Protein AF-A0A954D0N1-F1 (afdb_monomer_lite)

pLDDT: mean 95.18, std 5.78, range [48.84, 98.56]

Secondary structure (DSSP, 8-state):
---HHHHHHHHHHHHHHHTT-HHHHHHHHHHHHHS----HHHHHHHHHHHHHTT-TTHHHHHHHHHHH-TT--STHHHHHHHHHHHTT-HHHHHHHHHHHHHHHHHTT-HHHHTTSHHHHHHHHHHHHHHHHHHHHTT-HHHHHHHHHHHHHH---HHHHHHHHHHHHHHHHHTTSHHHHHHHHHHHHHHHHSTTHHHHHHHHHHTT-HHHHHHHHHHHHHHHHSTTPPPPTTGGGS-HHHHS---

Structure (mmCIF, N/CA/C/O backbone):
data_AF-A0A954D0N1-F1
#
_entry.id   AF-A0A954D0N1-F1
#
loop_
_atom_site.group_PDB
_atom_site.id
_atom_site.type_symbol
_atom_site.label_atom_id
_atom_site.label_alt_id
_atom_site.label_comp_id
_atom_site.label_asym_id
_atom_site.label_entity_id
_atom_site.label_seq_id
_atom_site.pdbx_PDB_ins_code
_atom_site.Cartn_x
_atom_site.Cartn_y
_atom_site.Cartn_z
_atom_site.occupancy
_atom_site.B_iso_or_equiv
_atom_site.auth_seq_id
_atom_site.auth_comp_id
_atom_site.auth_asym_id
_atom_site.auth_atom_id
_atom_site.pdbx_PDB_model_num
ATOM 1 N N . MET A 1 1 ? 29.832 -3.427 -12.803 1.00 48.84 1 MET A N 1
ATOM 2 C CA . MET A 1 1 ? 29.907 -3.464 -14.279 1.00 48.84 1 MET A CA 1
ATOM 3 C C . MET A 1 1 ? 28.630 -4.133 -14.729 1.00 48.84 1 MET A C 1
ATOM 5 O O . MET A 1 1 ? 28.471 -5.300 -14.399 1.00 48.84 1 MET A O 1
ATOM 9 N N . ALA A 1 2 ? 27.712 -3.400 -15.362 1.00 58.00 2 ALA A N 1
ATOM 10 C CA . ALA A 1 2 ? 26.495 -4.009 -15.893 1.00 58.00 2 ALA A CA 1
ATOM 11 C C . ALA A 1 2 ? 26.882 -5.130 -16.869 1.00 58.00 2 ALA A C 1
ATOM 13 O O . ALA A 1 2 ? 27.811 -4.963 -17.670 1.00 58.00 2 ALA A O 1
ATOM 14 N N . ASN A 1 3 ? 26.232 -6.287 -16.751 1.00 82.50 3 ASN A N 1
ATOM 15 C CA . ASN A 1 3 ? 26.418 -7.387 -17.688 1.00 82.50 3 ASN A CA 1
ATOM 16 C C . ASN A 1 3 ? 25.996 -6.894 -19.085 1.00 82.50 3 ASN A C 1
ATOM 18 O O . ASN A 1 3 ? 24.987 -6.207 -19.217 1.00 82.50 3 ASN A O 1
ATOM 22 N N . ALA A 1 4 ? 26.762 -7.210 -20.132 1.00 86.56 4 ALA A N 1
ATOM 23 C CA . ALA A 1 4 ? 26.431 -6.794 -21.498 1.00 86.56 4 ALA A CA 1
ATOM 24 C C . ALA A 1 4 ? 25.025 -7.262 -21.923 1.00 86.56 4 ALA A C 1
ATOM 26 O O . ALA A 1 4 ? 24.367 -6.583 -22.705 1.00 86.56 4 ALA A O 1
ATOM 27 N N . ALA A 1 5 ? 24.556 -8.385 -21.362 1.00 87.69 5 ALA A N 1
ATOM 28 C CA . ALA A 1 5 ? 23.190 -8.870 -21.536 1.00 87.69 5 ALA A CA 1
ATOM 29 C C . ALA A 1 5 ? 22.142 -7.903 -20.952 1.00 87.69 5 ALA A C 1
ATOM 31 O O . ALA A 1 5 ? 21.193 -7.551 -21.645 1.00 87.69 5 ALA A O 1
ATOM 32 N N . THR A 1 6 ? 22.359 -7.414 -19.727 1.00 91.44 6 THR A N 1
ATOM 33 C CA . THR A 1 6 ? 21.494 -6.432 -19.054 1.00 91.44 6 THR A CA 1
ATO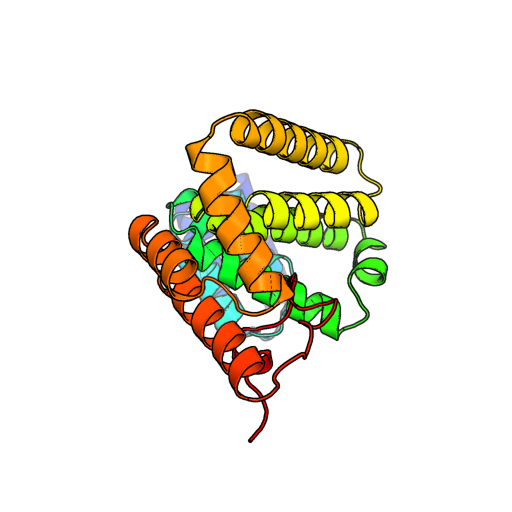M 34 C C . THR A 1 6 ? 21.396 -5.139 -19.860 1.00 91.44 6 THR A C 1
ATOM 36 O O . THR A 1 6 ? 20.302 -4.669 -20.147 1.00 91.44 6 THR A O 1
ATOM 39 N N . ALA A 1 7 ? 22.533 -4.601 -20.311 1.00 92.00 7 ALA A N 1
ATOM 40 C CA . ALA A 1 7 ? 22.557 -3.356 -21.082 1.00 92.00 7 ALA A CA 1
ATOM 41 C C . ALA A 1 7 ? 21.826 -3.477 -22.432 1.00 92.00 7 ALA A C 1
ATOM 43 O O . ALA A 1 7 ? 21.144 -2.547 -22.864 1.00 92.00 7 ALA A O 1
ATOM 44 N N . GLU A 1 8 ? 21.952 -4.622 -23.110 1.00 94.38 8 GLU A N 1
ATOM 45 C CA . GLU A 1 8 ? 21.216 -4.868 -24.352 1.00 94.38 8 GLU A CA 1
ATOM 46 C C . GLU A 1 8 ? 19.710 -5.006 -24.097 1.00 94.38 8 GLU A C 1
ATOM 48 O O . GLU A 1 8 ? 18.905 -4.468 -24.857 1.00 94.38 8 GLU A O 1
ATOM 53 N N . GLN A 1 9 ? 19.319 -5.664 -23.006 1.00 94.38 9 GLN A N 1
ATOM 54 C CA . GLN A 1 9 ? 17.920 -5.782 -22.613 1.00 94.38 9 GLN A CA 1
ATOM 55 C C . GLN A 1 9 ? 17.291 -4.423 -22.281 1.00 94.38 9 GLN A C 1
ATOM 57 O O . GLN A 1 9 ? 16.214 -4.115 -22.792 1.00 94.38 9 GLN A O 1
ATOM 62 N N . GLU A 1 10 ? 17.980 -3.574 -21.514 1.00 95.62 10 GLU A N 1
ATOM 63 C CA . GLU A 1 10 ? 17.542 -2.199 -21.225 1.00 95.62 10 GLU A CA 1
ATOM 64 C C . GLU A 1 10 ? 17.348 -1.385 -22.503 1.00 95.62 10 GLU A C 1
ATOM 66 O O . GLU A 1 10 ? 16.340 -0.690 -22.663 1.00 95.62 10 GLU A O 1
ATOM 71 N N . ARG A 1 11 ? 18.282 -1.511 -23.453 1.00 97.31 11 ARG A N 1
ATOM 72 C CA . ARG A 1 11 ? 18.191 -0.854 -24.759 1.00 97.31 11 ARG A CA 1
ATOM 73 C C . ARG A 1 11 ? 16.954 -1.311 -25.534 1.00 97.31 11 ARG A C 1
ATOM 75 O O . ARG A 1 11 ? 16.257 -0.472 -26.102 1.00 97.31 11 ARG A O 1
ATOM 82 N N . LEU A 1 12 ? 16.684 -2.618 -25.575 1.00 97.81 12 LEU A N 1
ATOM 83 C CA . LEU A 1 12 ? 15.537 -3.186 -26.293 1.00 97.81 12 LEU A CA 1
ATOM 84 C C . LEU A 1 12 ? 14.201 -2.780 -25.660 1.00 97.81 12 LEU A C 1
ATOM 86 O O . LEU A 1 12 ? 13.286 -2.388 -26.383 1.00 97.81 12 LEU A O 1
ATOM 90 N N . ILE A 1 13 ? 14.102 -2.826 -24.330 1.00 97.44 13 ILE A N 1
ATOM 91 C CA . ILE A 1 13 ? 12.909 -2.408 -23.578 1.00 97.44 13 ILE A CA 1
ATOM 92 C C . ILE A 1 13 ? 12.644 -0.912 -23.781 1.00 97.44 13 ILE A C 1
ATOM 94 O O . ILE A 1 13 ? 11.522 -0.528 -24.108 1.00 97.44 13 ILE A O 1
ATOM 98 N N . THR A 1 14 ? 13.680 -0.074 -23.679 1.00 97.88 14 THR A N 1
ATOM 99 C CA . THR A 1 14 ? 13.565 1.373 -23.925 1.00 97.88 14 THR A CA 1
ATOM 100 C C . THR A 1 14 ? 13.103 1.654 -25.353 1.00 97.88 14 THR A C 1
ATOM 102 O O . THR A 1 14 ? 12.180 2.430 -25.565 1.00 97.88 14 THR A O 1
ATOM 105 N N . GLN A 1 15 ? 13.677 0.963 -26.343 1.00 98.19 15 GLN A N 1
ATOM 106 C CA . GLN A 1 15 ? 13.270 1.105 -27.739 1.00 98.19 15 GLN A CA 1
ATOM 107 C C . GLN A 1 15 ? 11.799 0.711 -27.960 1.00 98.19 15 GLN A C 1
ATOM 109 O O . GLN A 1 15 ? 11.092 1.411 -28.685 1.00 98.19 15 GLN A O 1
ATOM 114 N N . ALA A 1 16 ? 11.339 -0.393 -27.362 1.00 97.81 16 ALA A N 1
ATOM 115 C CA . ALA A 1 16 ? 9.946 -0.829 -27.459 1.00 97.81 16 ALA A CA 1
ATOM 116 C C . ALA A 1 16 ? 8.991 0.200 -26.833 1.00 97.81 16 ALA A C 1
ATOM 118 O O . ALA A 1 16 ? 8.002 0.573 -27.468 1.00 97.81 16 ALA A O 1
ATOM 119 N N . ARG A 1 17 ? 9.340 0.721 -25.648 1.00 97.25 17 ARG A N 1
ATOM 120 C CA . ARG A 1 17 ? 8.612 1.798 -24.961 1.00 97.25 17 ARG A CA 1
ATOM 121 C C . ARG A 1 17 ? 8.516 3.058 -25.824 1.00 97.25 17 ARG A C 1
ATOM 123 O O . ARG A 1 17 ? 7.416 3.522 -26.102 1.00 97.25 17 ARG A O 1
ATOM 130 N N . ASP A 1 18 ? 9.647 3.564 -26.315 1.00 97.62 18 ASP A N 1
ATOM 131 C CA . ASP A 1 18 ? 9.712 4.797 -27.115 1.00 97.62 18 ASP A CA 1
ATOM 132 C C . ASP A 1 18 ? 8.921 4.694 -28.429 1.00 97.62 18 ASP A C 1
ATOM 134 O O . ASP A 1 18 ? 8.392 5.687 -28.932 1.00 97.62 18 ASP A O 1
ATOM 138 N N . CYS A 1 19 ? 8.827 3.488 -28.997 1.00 97.56 19 CYS A N 1
ATOM 139 C CA . CYS A 1 19 ? 8.044 3.226 -30.205 1.00 97.56 19 CYS A CA 1
ATOM 140 C C . CYS A 1 19 ? 6.555 2.951 -29.923 1.00 97.56 19 CYS A C 1
ATOM 142 O O . CYS A 1 19 ? 5.784 2.816 -30.875 1.00 97.56 19 CYS A O 1
ATOM 144 N N . GLY A 1 20 ? 6.144 2.848 -28.654 1.00 96.62 20 GLY A N 1
ATOM 145 C CA . GLY A 1 20 ? 4.789 2.464 -28.254 1.00 96.62 20 GLY A CA 1
ATOM 146 C C . GLY A 1 20 ? 4.430 1.008 -28.579 1.00 96.62 20 GLY A C 1
ATOM 147 O O . GLY A 1 20 ? 3.247 0.675 -28.671 1.00 96.62 20 GLY A O 1
ATOM 148 N N . ASP A 1 21 ? 5.425 0.139 -28.782 1.00 97.88 21 ASP A N 1
ATOM 149 C CA . ASP A 1 21 ? 5.225 -1.282 -29.083 1.00 97.88 21 ASP A CA 1
ATOM 150 C C . ASP A 1 21 ? 4.987 -2.067 -27.784 1.00 97.88 21 ASP A C 1
ATOM 152 O O . ASP A 1 21 ? 5.897 -2.658 -27.196 1.00 97.88 21 ASP A O 1
ATOM 156 N N . ARG A 1 22 ? 3.736 -2.021 -27.311 1.00 97.62 22 ARG A N 1
ATOM 157 C CA . ARG A 1 22 ? 3.306 -2.634 -26.042 1.00 97.62 22 ARG A CA 1
ATOM 158 C C . ARG A 1 22 ? 3.493 -4.153 -26.027 1.00 97.62 22 ARG A C 1
ATOM 160 O O . ARG A 1 22 ? 3.906 -4.690 -25.004 1.00 97.62 22 ARG A O 1
ATOM 167 N N . ASP A 1 23 ? 3.261 -4.829 -27.152 1.00 97.12 23 ASP A N 1
ATOM 168 C CA . ASP A 1 23 ? 3.412 -6.286 -27.262 1.00 97.12 23 ASP A CA 1
ATOM 169 C C . ASP A 1 23 ? 4.887 -6.696 -27.153 1.00 97.12 23 ASP A C 1
ATOM 171 O O . ASP A 1 23 ? 5.236 -7.646 -26.443 1.00 97.12 23 ASP A O 1
ATOM 175 N N . ALA A 1 24 ? 5.782 -5.973 -27.840 1.00 97.75 24 ALA A N 1
ATOM 176 C CA . ALA A 1 24 ? 7.214 -6.212 -27.710 1.00 97.75 24 ALA A CA 1
ATOM 177 C C . ALA A 1 24 ? 7.704 -5.911 -26.292 1.00 97.75 24 ALA A C 1
ATOM 179 O O . ALA A 1 24 ? 8.503 -6.684 -25.762 1.00 97.75 24 ALA A O 1
ATOM 180 N N . LEU A 1 25 ? 7.215 -4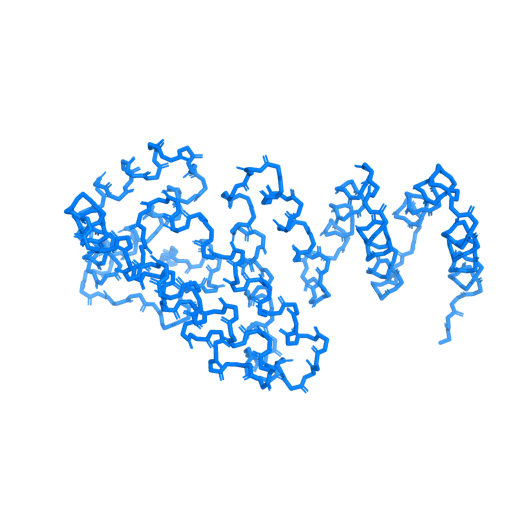.830 -25.681 1.00 97.88 25 LEU A N 1
ATOM 181 C CA . LEU A 1 25 ? 7.565 -4.445 -24.320 1.00 97.88 25 LEU A CA 1
ATOM 182 C C . LEU A 1 25 ? 7.162 -5.521 -23.301 1.00 97.88 25 LEU A C 1
ATOM 184 O O . LEU A 1 25 ? 8.007 -5.953 -22.517 1.00 97.88 25 LEU A O 1
ATOM 188 N N . ALA A 1 26 ? 5.918 -6.005 -23.360 1.00 97.12 26 ALA A N 1
ATOM 189 C CA . ALA A 1 26 ? 5.424 -7.068 -22.486 1.00 97.12 26 ALA A CA 1
ATOM 190 C C . ALA A 1 26 ? 6.266 -8.346 -22.617 1.00 97.12 26 ALA A C 1
ATOM 192 O O . ALA A 1 26 ? 6.728 -8.901 -21.619 1.00 97.12 26 ALA A O 1
ATOM 193 N N . ARG A 1 27 ? 6.544 -8.781 -23.855 1.00 97.75 27 ARG A N 1
ATOM 194 C CA . ARG A 1 27 ? 7.389 -9.958 -24.108 1.00 97.75 27 ARG A CA 1
ATOM 195 C C . ARG A 1 27 ? 8.798 -9.782 -23.543 1.00 97.75 27 ARG A C 1
ATOM 197 O O . ARG A 1 27 ? 9.285 -10.674 -22.861 1.00 97.75 27 ARG A O 1
ATOM 204 N N . LEU A 1 28 ? 9.443 -8.644 -23.803 1.00 97.62 28 LEU A N 1
ATOM 205 C CA . LEU A 1 28 ? 10.805 -8.378 -23.329 1.00 97.62 28 LEU A CA 1
ATOM 206 C C . LEU A 1 28 ? 10.894 -8.330 -21.798 1.00 97.62 28 LEU A C 1
ATOM 208 O O . LEU A 1 28 ? 11.905 -8.753 -21.237 1.00 97.62 28 LEU A O 1
ATOM 212 N N . ALA A 1 29 ? 9.852 -7.831 -21.129 1.00 96.75 29 ALA A N 1
ATOM 213 C CA . ALA A 1 29 ? 9.776 -7.810 -19.674 1.00 96.75 29 ALA A CA 1
ATOM 214 C C . ALA A 1 29 ? 9.620 -9.219 -19.081 1.00 96.75 29 ALA A C 1
ATOM 216 O O . ALA A 1 29 ? 10.328 -9.574 -18.139 1.00 96.75 29 ALA A O 1
ATOM 217 N N . LEU A 1 30 ? 8.751 -10.049 -19.667 1.00 95.88 30 LEU A N 1
ATOM 218 C CA . LEU A 1 30 ? 8.601 -11.453 -19.271 1.00 95.88 30 LEU A CA 1
ATOM 219 C C . LEU A 1 30 ? 9.884 -12.256 -19.529 1.00 95.88 30 LEU A C 1
ATOM 221 O O . LEU A 1 30 ? 10.294 -13.042 -18.677 1.00 95.88 30 LEU A O 1
ATOM 225 N N . ASP A 1 31 ? 10.558 -12.013 -20.656 1.00 95.25 31 ASP A N 1
ATOM 226 C CA . ASP A 1 31 ? 11.852 -12.628 -20.971 1.00 95.25 31 ASP A CA 1
ATOM 227 C C . ASP A 1 31 ? 12.939 -12.215 -19.957 1.00 95.25 31 ASP A C 1
ATOM 229 O O . ASP A 1 31 ? 13.792 -13.031 -19.609 1.00 95.25 31 ASP A O 1
ATOM 233 N N . ALA A 1 32 ? 12.904 -10.977 -19.440 1.00 94.25 32 ALA A N 1
ATOM 234 C CA . ALA A 1 32 ? 13.797 -10.527 -18.363 1.00 94.25 32 ALA A CA 1
ATOM 235 C C . ALA A 1 32 ? 13.616 -11.362 -17.101 1.00 94.25 32 ALA A C 1
ATOM 237 O O . ALA A 1 32 ? 14.591 -11.865 -16.545 1.00 94.25 32 ALA A O 1
ATOM 238 N N . LEU A 1 33 ? 12.363 -11.548 -16.696 1.00 92.69 33 LEU A N 1
ATOM 239 C CA . LEU A 1 33 ? 11.992 -12.312 -15.513 1.00 92.69 33 LEU A CA 1
ATOM 240 C C . LEU A 1 33 ? 12.315 -13.803 -15.637 1.00 92.69 33 LEU A C 1
ATOM 242 O O . LEU A 1 33 ? 12.681 -14.438 -14.656 1.00 92.69 33 LEU A O 1
ATOM 246 N N . ALA A 1 34 ? 12.139 -14.365 -16.834 1.00 91.62 34 ALA A N 1
ATOM 247 C CA . ALA A 1 34 ? 12.391 -15.777 -17.107 1.00 91.62 34 ALA A CA 1
ATOM 248 C C . ALA A 1 34 ? 13.883 -16.098 -17.289 1.00 91.62 34 ALA A C 1
ATOM 250 O O . ALA A 1 34 ? 14.261 -17.271 -17.319 1.00 91.62 34 ALA A O 1
ATOM 251 N N . SER A 1 35 ? 14.727 -15.080 -17.461 1.00 87.56 35 SER A N 1
ATOM 252 C CA . SER A 1 35 ? 16.173 -15.257 -17.556 1.00 87.56 35 SER A CA 1
ATOM 253 C C . SER A 1 35 ? 16.792 -15.557 -16.186 1.00 87.56 35 SER A C 1
ATOM 255 O O . SER A 1 35 ? 16.242 -15.182 -15.156 1.00 87.56 35 SER A O 1
ATOM 257 N N . ASP A 1 36 ? 17.993 -16.147 -16.155 1.00 81.25 36 ASP A N 1
ATOM 258 C CA . ASP A 1 36 ? 18.785 -16.327 -14.921 1.00 81.25 36 ASP A CA 1
ATOM 259 C C . ASP A 1 36 ? 19.343 -14.985 -14.371 1.00 81.25 36 ASP A C 1
ATOM 261 O O . ASP A 1 36 ? 20.424 -14.932 -13.776 1.00 81.25 36 ASP A O 1
ATOM 265 N N . CYS A 1 37 ? 18.662 -13.861 -14.622 1.00 80.38 37 CYS A N 1
ATOM 266 C CA . CYS A 1 37 ? 19.065 -12.547 -14.152 1.00 80.38 37 CYS A CA 1
ATOM 267 C C . CYS A 1 37 ? 18.867 -12.451 -12.637 1.00 80.38 37 CYS A C 1
ATOM 269 O O . CYS A 1 37 ? 17.752 -12.476 -12.127 1.00 80.38 37 CYS A O 1
ATOM 271 N N . THR A 1 38 ? 19.969 -12.294 -11.908 1.00 84.31 38 THR A N 1
ATOM 272 C CA . THR A 1 38 ? 19.960 -12.101 -10.451 1.00 84.31 38 THR A CA 1
ATOM 273 C C . THR A 1 38 ? 20.107 -10.631 -10.052 1.00 84.31 38 THR A C 1
ATOM 275 O O . THR A 1 38 ? 20.418 -10.339 -8.898 1.00 84.31 38 THR A O 1
ATOM 278 N N . ASP A 1 39 ? 19.985 -9.706 -11.004 1.00 94.19 39 ASP A N 1
ATOM 279 C CA . ASP A 1 39 ? 20.142 -8.273 -10.764 1.00 94.19 39 ASP A CA 1
ATOM 280 C C . ASP A 1 39 ? 18.799 -7.657 -10.346 1.00 94.19 39 ASP A C 1
ATOM 282 O O . ASP A 1 39 ? 17.934 -7.369 -11.176 1.00 94.19 39 ASP A O 1
ATOM 286 N N . GLU A 1 40 ? 18.631 -7.477 -9.034 1.00 95.56 40 GLU A N 1
ATOM 287 C CA . GLU A 1 40 ? 17.433 -6.885 -8.431 1.00 95.56 40 GLU A CA 1
ATOM 288 C C . GLU A 1 40 ? 17.142 -5.484 -8.984 1.00 95.56 40 GLU A C 1
ATOM 290 O O . GLU A 1 40 ? 15.984 -5.130 -9.190 1.00 95.56 40 GLU A O 1
ATOM 295 N N . GLU A 1 41 ? 18.170 -4.670 -9.235 1.00 95.88 41 GLU A N 1
ATOM 296 C CA . GLU A 1 41 ? 17.974 -3.298 -9.701 1.00 95.88 41 GLU A CA 1
ATOM 297 C C . GLU A 1 41 ? 17.429 -3.273 -11.125 1.00 95.88 41 GLU A C 1
ATOM 299 O O . GLU A 1 41 ? 16.466 -2.555 -11.402 1.00 95.88 41 GLU A O 1
ATOM 304 N N . HIS A 1 42 ? 17.981 -4.120 -11.992 1.00 95.56 42 HIS A N 1
ATOM 305 C CA . HIS A 1 42 ? 17.485 -4.269 -13.351 1.00 95.56 42 HIS A CA 1
ATOM 306 C C . HIS A 1 42 ? 16.040 -4.786 -13.379 1.00 95.56 42 HIS A C 1
ATOM 308 O O . HIS A 1 42 ? 15.186 -4.191 -14.034 1.00 95.56 42 HIS A O 1
ATOM 314 N N . LEU A 1 43 ? 15.725 -5.858 -12.645 1.00 96.62 43 LEU A N 1
ATOM 315 C CA . LEU A 1 43 ? 14.370 -6.425 -12.660 1.00 96.62 43 LEU A CA 1
ATOM 316 C C . LEU A 1 43 ? 13.340 -5.510 -11.976 1.00 96.62 43 LEU A C 1
ATOM 318 O O . LEU A 1 43 ? 12.177 -5.477 -12.389 1.00 96.62 43 LEU A O 1
ATOM 322 N N . ALA A 1 44 ? 13.759 -4.709 -10.993 1.00 97.25 44 ALA A N 1
ATOM 323 C CA . ALA A 1 44 ? 12.917 -3.659 -10.432 1.00 97.25 44 ALA A CA 1
ATOM 324 C C . ALA A 1 44 ? 12.624 -2.564 -11.463 1.00 97.25 44 ALA A C 1
ATOM 326 O O . ALA A 1 44 ? 11.476 -2.141 -11.581 1.00 97.25 44 ALA A O 1
ATOM 327 N N . TRP A 1 45 ? 13.624 -2.151 -12.247 1.00 97.00 45 TRP A N 1
ATOM 328 C CA . TRP A 1 45 ? 13.426 -1.206 -13.346 1.00 97.00 45 TRP A CA 1
ATOM 329 C C . TRP A 1 45 ? 12.468 -1.759 -14.409 1.00 97.00 45 TRP A C 1
ATOM 331 O O . TRP A 1 45 ? 11.527 -1.065 -14.788 1.00 97.00 45 TRP A O 1
ATOM 341 N N . VAL A 1 46 ? 12.634 -3.019 -14.831 1.00 97.38 46 VAL A N 1
ATOM 342 C CA . VAL A 1 46 ? 11.703 -3.681 -15.766 1.00 97.38 46 VAL A CA 1
ATOM 343 C C . VAL A 1 46 ? 10.273 -3.657 -15.217 1.00 97.38 46 VAL A C 1
ATOM 345 O O . VAL A 1 46 ? 9.341 -3.295 -15.936 1.00 97.38 46 VAL A O 1
ATOM 348 N N . SER A 1 47 ? 10.108 -3.976 -13.929 1.00 97.69 47 SER A N 1
ATOM 349 C CA . SER A 1 47 ? 8.812 -3.953 -13.240 1.00 97.69 47 SER A CA 1
ATOM 350 C C . SER A 1 47 ? 8.192 -2.550 -13.203 1.00 97.69 47 SER A C 1
ATOM 352 O O . SER A 1 47 ? 6.992 -2.404 -13.426 1.00 97.69 47 SER A O 1
ATOM 354 N N . SER A 1 48 ? 8.997 -1.506 -12.973 1.00 97.06 48 SER A N 1
ATOM 355 C CA . SER A 1 48 ? 8.547 -0.110 -13.054 1.00 97.06 48 SER A CA 1
ATOM 356 C C . SER A 1 48 ? 8.064 0.250 -14.458 1.00 97.06 48 SER A C 1
ATOM 358 O O . SER A 1 48 ? 7.004 0.854 -14.590 1.00 97.06 48 SER A O 1
ATOM 360 N N . VAL A 1 49 ? 8.798 -0.139 -15.508 1.00 97.50 49 VAL A N 1
ATOM 361 C CA . VAL A 1 49 ? 8.426 0.201 -16.891 1.00 97.50 49 VAL A CA 1
ATOM 362 C C . VAL A 1 49 ? 7.076 -0.404 -17.270 1.00 97.50 49 VAL A C 1
ATOM 364 O O . VAL A 1 49 ? 6.223 0.303 -17.797 1.00 97.50 49 VAL A O 1
ATOM 367 N N . VAL A 1 50 ? 6.845 -1.689 -16.988 1.00 97.38 50 VAL A N 1
ATOM 368 C CA . VAL A 1 50 ? 5.560 -2.321 -17.343 1.00 97.38 50 VAL A CA 1
ATOM 369 C C . VAL A 1 50 ? 4.381 -1.751 -16.553 1.00 97.38 50 VAL A C 1
ATOM 371 O O . VAL A 1 50 ? 3.276 -1.678 -17.087 1.00 97.38 50 VAL A O 1
ATOM 374 N N . TYR A 1 51 ? 4.620 -1.325 -15.309 1.00 97.69 51 TYR A N 1
ATOM 375 C CA . TYR A 1 51 ? 3.625 -0.655 -14.476 1.00 97.69 51 TYR A CA 1
ATOM 376 C C . TYR A 1 51 ? 3.277 0.737 -15.016 1.00 97.69 51 TYR A C 1
ATOM 378 O O . TYR A 1 51 ? 2.104 1.051 -15.188 1.00 97.69 51 TYR A O 1
ATOM 386 N N . GLU A 1 52 ? 4.284 1.558 -15.325 1.00 96.69 52 GLU A N 1
ATOM 387 C CA . GLU A 1 52 ? 4.096 2.919 -15.850 1.00 96.69 52 GLU A CA 1
ATOM 388 C C . GLU A 1 52 ? 3.381 2.940 -17.206 1.00 96.69 52 GLU A C 1
ATOM 390 O O . GLU A 1 52 ? 2.633 3.871 -17.496 1.00 96.69 52 GLU A O 1
ATOM 395 N N . GLU A 1 53 ? 3.599 1.914 -18.029 1.00 97.19 53 GLU A N 1
ATOM 396 C CA . GLU A 1 53 ? 2.955 1.770 -19.336 1.00 97.19 53 GLU A CA 1
ATOM 397 C C . GLU A 1 53 ? 1.568 1.102 -19.256 1.00 97.19 53 GLU A C 1
ATOM 399 O O . GLU A 1 53 ? 0.940 0.871 -20.294 1.00 97.19 53 GLU A O 1
ATOM 404 N N . ASP A 1 54 ? 1.062 0.811 -18.051 1.00 95.75 54 ASP A N 1
ATOM 405 C CA . ASP A 1 54 ? -0.258 0.207 -17.811 1.00 95.75 54 ASP A CA 1
ATOM 406 C C . ASP A 1 54 ? -0.450 -1.101 -18.604 1.00 95.75 54 ASP A C 1
ATOM 408 O O . ASP A 1 54 ? -1.454 -1.304 -19.295 1.00 95.75 54 ASP A O 1
ATOM 412 N N . LEU A 1 55 ? 0.575 -1.962 -18.632 1.00 96.25 55 LEU A N 1
ATOM 413 C CA . LEU A 1 55 ? 0.506 -3.235 -19.354 1.00 96.25 55 LEU A CA 1
ATOM 414 C C . LEU A 1 55 ? -0.359 -4.248 -18.600 1.00 96.25 55 LEU A C 1
ATOM 416 O O . LEU A 1 55 ? -0.313 -4.337 -17.374 1.00 96.25 55 LEU A O 1
ATOM 420 N N . VAL A 1 56 ? -1.091 -5.082 -19.341 1.00 94.12 56 VAL A N 1
ATOM 421 C CA . VAL A 1 56 ? -1.935 -6.139 -18.753 1.00 94.12 56 VAL A CA 1
ATOM 422 C C . VAL A 1 56 ? -1.075 -7.151 -17.986 1.00 94.12 56 VAL A C 1
ATOM 424 O O . VAL A 1 56 ? -1.475 -7.649 -16.936 1.00 94.12 56 VAL A O 1
ATOM 427 N N . GLU A 1 57 ? 0.135 -7.399 -18.479 1.00 95.81 57 GLU A N 1
ATOM 428 C CA . GLU A 1 57 ? 1.134 -8.307 -17.920 1.00 95.81 57 GLU A CA 1
ATOM 429 C C . GLU A 1 57 ? 1.855 -7.736 -16.688 1.00 95.81 57 GLU A C 1
ATOM 431 O O . GLU A 1 57 ? 2.648 -8.447 -16.070 1.00 95.81 57 GLU A O 1
ATOM 436 N N . ALA A 1 58 ? 1.608 -6.475 -16.302 1.00 95.62 58 ALA A N 1
ATOM 437 C CA . ALA A 1 58 ? 2.312 -5.840 -15.187 1.00 95.62 58 ALA A CA 1
ATOM 438 C C . ALA A 1 58 ? 2.179 -6.647 -13.887 1.00 95.62 58 ALA A C 1
ATOM 440 O O . ALA A 1 58 ? 3.154 -6.786 -13.154 1.00 95.62 58 ALA A O 1
ATOM 441 N N . LEU A 1 59 ? 1.007 -7.239 -13.631 1.00 95.25 59 LEU A N 1
ATOM 442 C CA . LEU A 1 59 ? 0.787 -8.076 -12.450 1.00 95.25 59 LEU A CA 1
ATOM 443 C C . LEU A 1 59 ? 1.697 -9.313 -12.446 1.00 95.25 59 LEU A C 1
ATOM 445 O O . LEU A 1 59 ? 2.300 -9.601 -11.416 1.00 95.25 59 LEU A O 1
ATOM 449 N N . ASP A 1 60 ? 1.830 -10.006 -13.579 1.00 94.94 60 ASP A N 1
ATOM 450 C CA . ASP A 1 60 ? 2.659 -11.213 -13.693 1.00 94.94 60 ASP A CA 1
ATOM 451 C C . ASP A 1 60 ? 4.150 -10.879 -13.556 1.00 94.94 60 ASP A C 1
ATOM 453 O O . ASP A 1 60 ? 4.886 -11.564 -12.843 1.00 94.94 60 ASP A O 1
ATOM 457 N N . VAL A 1 61 ? 4.588 -9.783 -14.185 1.00 96.50 61 VAL A N 1
ATOM 458 C CA . VAL A 1 61 ? 5.974 -9.301 -14.101 1.00 96.50 61 VAL A CA 1
ATOM 459 C C . VAL A 1 61 ? 6.330 -8.886 -12.672 1.00 96.50 61 VAL A C 1
ATOM 461 O O . VAL A 1 61 ? 7.365 -9.281 -12.137 1.00 96.50 61 VAL A O 1
ATOM 464 N N . ILE A 1 62 ? 5.456 -8.126 -12.015 1.00 97.56 62 ILE A N 1
ATOM 465 C CA . ILE A 1 62 ? 5.672 -7.674 -10.639 1.00 97.56 62 ILE A CA 1
ATOM 466 C C . ILE A 1 62 ? 5.633 -8.852 -9.657 1.00 97.56 62 ILE A C 1
ATOM 468 O O . ILE A 1 62 ? 6.476 -8.930 -8.762 1.00 97.56 62 ILE A O 1
ATOM 472 N N . ALA A 1 63 ? 4.687 -9.781 -9.814 1.00 94.62 63 ALA A N 1
ATOM 473 C CA . ALA A 1 63 ? 4.603 -10.965 -8.964 1.00 94.62 63 ALA A CA 1
ATOM 474 C C . ALA A 1 63 ? 5.867 -11.824 -9.088 1.00 94.62 63 ALA A C 1
ATOM 476 O O . ALA A 1 63 ? 6.473 -12.165 -8.074 1.00 94.62 63 ALA A O 1
ATOM 477 N N . GLY A 1 64 ? 6.328 -12.086 -10.315 1.00 95.44 64 GLY A N 1
ATOM 478 C CA . GLY A 1 64 ? 7.549 -12.856 -10.518 1.00 95.44 64 GLY A CA 1
ATOM 479 C C . GLY A 1 64 ? 8.804 -12.144 -9.999 1.00 95.44 64 GLY A C 1
ATOM 480 O O . GLY A 1 64 ? 9.695 -12.814 -9.483 1.00 95.44 64 GLY A O 1
ATOM 481 N N . PHE A 1 65 ? 8.875 -10.805 -10.023 1.00 97.12 65 PHE A N 1
ATOM 482 C CA . PHE A 1 65 ? 9.943 -10.078 -9.322 1.00 97.12 65 PHE A CA 1
ATOM 483 C C . PHE A 1 65 ? 9.934 -10.376 -7.815 1.00 97.12 65 PHE A C 1
ATOM 485 O O . PHE A 1 65 ? 10.981 -10.664 -7.235 1.00 97.12 65 PHE A O 1
ATOM 492 N N . LEU A 1 66 ? 8.763 -10.330 -7.174 1.00 96.62 66 LEU A N 1
ATOM 493 C CA . LEU A 1 66 ? 8.636 -10.563 -5.731 1.00 96.62 66 LEU A CA 1
ATOM 494 C C . LEU A 1 66 ? 8.867 -12.028 -5.339 1.00 96.62 66 LEU A C 1
ATOM 496 O O . LEU A 1 66 ? 9.279 -12.278 -4.207 1.00 96.62 66 LEU A O 1
ATOM 500 N N . ASP A 1 67 ? 8.672 -12.977 -6.255 1.00 95.00 67 ASP A N 1
ATOM 501 C CA . ASP A 1 67 ? 9.076 -14.373 -6.055 1.00 95.00 67 ASP A CA 1
ATOM 502 C C . ASP A 1 67 ? 10.609 -14.519 -6.001 1.00 95.00 67 ASP A C 1
ATOM 504 O O . ASP A 1 67 ? 11.129 -15.309 -5.210 1.00 95.00 67 ASP A O 1
ATOM 508 N N . HIS A 1 68 ? 11.345 -13.732 -6.797 1.00 94.12 68 HIS A N 1
ATOM 509 C CA . HIS A 1 68 ? 12.815 -13.720 -6.791 1.00 94.12 68 HIS A CA 1
ATOM 510 C C . HIS A 1 68 ? 13.391 -12.912 -5.621 1.00 94.12 68 HIS A C 1
ATOM 512 O O . HIS A 1 68 ? 14.380 -13.321 -5.008 1.00 94.12 68 HIS A O 1
ATOM 518 N N . PHE A 1 69 ? 12.770 -11.776 -5.295 1.00 96.25 69 PHE A N 1
ATOM 519 C CA . PHE A 1 69 ? 13.235 -10.836 -4.274 1.00 96.25 69 PHE A CA 1
ATOM 520 C C . PHE A 1 69 ? 12.125 -10.519 -3.259 1.00 96.25 69 PHE A C 1
ATOM 522 O O . PHE A 1 69 ? 11.637 -9.385 -3.191 1.00 96.25 69 PHE A O 1
ATOM 529 N N . PRO A 1 70 ? 11.728 -11.493 -2.420 1.00 95.12 70 PRO A N 1
ATOM 530 C CA . PRO A 1 70 ? 10.608 -11.324 -1.494 1.00 95.12 70 PRO A CA 1
ATOM 531 C C . PRO A 1 70 ? 10.846 -10.227 -0.452 1.00 95.12 70 PRO A C 1
ATOM 533 O O . PRO A 1 70 ? 9.894 -9.615 0.021 1.00 95.12 70 PRO A O 1
ATOM 536 N N . GLU A 1 71 ? 12.101 -9.931 -0.122 1.00 94.69 71 GLU A N 1
ATOM 537 C CA . GLU A 1 71 ? 12.474 -8.903 0.858 1.00 94.69 71 GLU A CA 1
ATOM 538 C C . GLU A 1 71 ? 12.932 -7.591 0.199 1.00 94.69 71 GLU A C 1
ATOM 540 O O . GLU A 1 71 ? 13.511 -6.730 0.866 1.00 94.69 71 GLU A O 1
ATOM 545 N N . SER A 1 72 ? 12.689 -7.427 -1.110 1.00 95.44 72 SER A N 1
ATOM 546 C CA . SER A 1 72 ? 13.078 -6.218 -1.836 1.00 95.44 72 SER A CA 1
ATOM 547 C C . SER A 1 72 ? 12.482 -4.963 -1.204 1.00 95.44 72 SER A C 1
ATOM 549 O O . SER A 1 72 ? 11.305 -4.908 -0.836 1.00 95.44 72 SER A O 1
ATOM 551 N N . ARG A 1 73 ? 13.309 -3.918 -1.141 1.00 94.94 73 ARG A N 1
ATOM 552 C CA . ARG A 1 73 ? 12.914 -2.570 -0.706 1.00 94.94 73 ARG A CA 1
ATOM 553 C C . ARG A 1 73 ? 12.614 -1.636 -1.873 1.00 94.94 73 ARG A C 1
ATOM 555 O O . ARG A 1 73 ? 12.368 -0.455 -1.657 1.00 94.94 73 ARG A O 1
ATOM 562 N N . LYS A 1 74 ? 12.671 -2.130 -3.110 1.00 96.12 74 LYS A N 1
ATOM 563 C CA . LYS A 1 74 ? 12.284 -1.353 -4.289 1.00 96.12 74 LYS A CA 1
ATOM 564 C C . LYS A 1 74 ? 10.764 -1.141 -4.275 1.00 96.12 74 LYS A C 1
ATOM 566 O O . LYS A 1 74 ? 10.020 -1.950 -3.720 1.00 96.12 74 LYS A O 1
ATOM 571 N N . GLY A 1 75 ? 10.285 -0.088 -4.937 1.00 96.38 75 GLY A N 1
ATOM 572 C CA . GLY A 1 75 ? 8.855 0.246 -5.021 1.00 96.38 75 GLY A CA 1
ATOM 573 C C . GLY A 1 75 ? 7.962 -0.800 -5.702 1.00 96.38 75 GLY A C 1
ATOM 574 O O . GLY A 1 75 ? 6.751 -0.618 -5.750 1.00 96.38 75 GLY A O 1
ATOM 575 N N . VAL A 1 76 ? 8.518 -1.913 -6.191 1.00 97.75 76 VAL A N 1
ATOM 576 C CA . VAL A 1 76 ? 7.800 -2.962 -6.932 1.00 97.75 76 VAL A CA 1
ATOM 577 C C . VAL A 1 76 ? 6.615 -3.532 -6.149 1.00 97.75 76 VAL A C 1
ATOM 579 O O . VAL A 1 76 ? 5.529 -3.708 -6.697 1.00 97.75 76 VAL A O 1
ATOM 582 N N . ARG A 1 77 ? 6.774 -3.746 -4.837 1.00 98.06 77 ARG A N 1
ATOM 583 C CA . ARG A 1 77 ? 5.667 -4.207 -3.984 1.00 98.06 77 ARG A CA 1
ATOM 584 C C . ARG A 1 77 ? 4.570 -3.147 -3.818 1.00 98.06 77 ARG A C 1
ATOM 586 O O . ARG A 1 77 ? 3.398 -3.492 -3.692 1.00 98.06 77 ARG A O 1
ATOM 593 N N . VAL A 1 78 ? 4.931 -1.864 -3.857 1.00 98.38 78 VAL A N 1
ATOM 594 C CA . VAL A 1 78 ? 3.967 -0.752 -3.824 1.00 98.38 78 VAL A CA 1
ATOM 595 C C . VAL A 1 78 ? 3.165 -0.702 -5.124 1.00 98.38 78 VAL A C 1
ATOM 597 O O . VAL A 1 78 ? 1.954 -0.516 -5.071 1.00 98.38 78 VAL A O 1
ATOM 600 N N . TYR A 1 79 ? 3.793 -0.972 -6.272 1.00 98.44 79 TYR A N 1
ATOM 601 C CA . TYR A 1 79 ? 3.086 -1.113 -7.550 1.00 98.44 79 TYR A CA 1
ATOM 602 C C . TYR A 1 79 ? 2.094 -2.279 -7.535 1.00 98.44 79 TYR A C 1
ATOM 604 O O . TYR A 1 79 ? 0.963 -2.122 -7.988 1.00 98.44 79 TYR A O 1
ATOM 612 N N . LEU A 1 80 ? 2.465 -3.428 -6.952 1.00 98.25 80 LEU A N 1
ATOM 613 C CA . LEU A 1 80 ? 1.527 -4.543 -6.779 1.00 98.25 80 LEU A CA 1
ATOM 614 C C . LEU A 1 80 ? 0.320 -4.140 -5.924 1.00 98.25 80 LEU A C 1
ATOM 616 O O . LEU A 1 80 ? -0.823 -4.457 -6.258 1.00 98.25 80 LEU A O 1
ATOM 620 N N . ALA A 1 81 ? 0.580 -3.442 -4.816 1.00 98.38 81 ALA A N 1
ATOM 621 C CA . ALA A 1 81 ? -0.466 -2.942 -3.939 1.00 98.38 81 ALA A CA 1
ATOM 622 C C . ALA A 1 81 ? -1.413 -1.984 -4.682 1.00 98.38 81 ALA A C 1
ATOM 624 O O . ALA A 1 81 ? -2.631 -2.098 -4.540 1.00 98.38 81 ALA A O 1
ATOM 625 N N . ASP A 1 82 ? -0.866 -1.090 -5.505 1.00 98.44 82 ASP A N 1
ATOM 626 C CA . ASP A 1 82 ? -1.640 -0.150 -6.314 1.00 98.44 82 ASP A CA 1
ATOM 627 C C . ASP A 1 82 ? -2.514 -0.872 -7.352 1.00 98.44 82 ASP A C 1
ATOM 629 O O . ASP A 1 82 ? -3.725 -0.661 -7.385 1.00 98.44 82 ASP A O 1
ATOM 633 N N . LEU A 1 83 ? -1.952 -1.826 -8.107 1.00 97.69 83 LEU A N 1
ATOM 634 C CA . LEU A 1 83 ? -2.705 -2.644 -9.068 1.00 97.69 83 LEU A CA 1
ATOM 635 C C . LEU A 1 83 ? -3.860 -3.406 -8.401 1.00 97.69 83 LEU A C 1
ATOM 637 O O . LEU A 1 83 ? -4.972 -3.454 -8.935 1.00 97.69 83 LEU A O 1
ATOM 641 N N . TYR A 1 84 ? -3.644 -3.969 -7.208 1.00 98.00 84 TYR A N 1
ATOM 642 C CA . TYR A 1 84 ? -4.731 -4.587 -6.447 1.00 98.00 84 TYR A CA 1
ATOM 643 C C . TYR A 1 84 ? -5.805 -3.574 -6.046 1.00 98.00 84 TYR A C 1
ATOM 645 O O . TYR A 1 84 ? -6.996 -3.886 -6.143 1.00 98.00 84 TYR A O 1
ATOM 653 N N . ALA A 1 85 ? -5.421 -2.367 -5.628 1.00 97.88 85 ALA A N 1
ATOM 654 C CA . ALA A 1 85 ? -6.372 -1.318 -5.277 1.00 97.88 85 ALA A CA 1
ATOM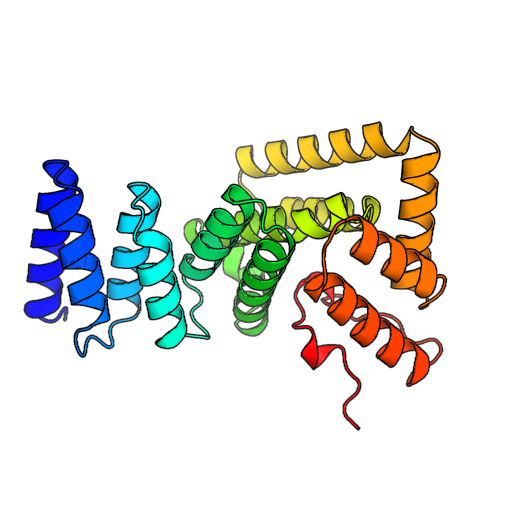 655 C C . ALA A 1 85 ? -7.210 -0.884 -6.490 1.00 97.88 85 ALA A C 1
ATOM 657 O O . ALA A 1 85 ? -8.434 -0.792 -6.375 1.00 97.88 85 ALA A O 1
ATOM 658 N N . GLN A 1 86 ? -6.588 -0.716 -7.662 1.00 96.31 86 GLN A N 1
ATOM 659 C CA . GLN A 1 86 ? -7.274 -0.393 -8.919 1.00 96.31 86 GLN A CA 1
ATOM 660 C C . GLN A 1 86 ? -8.304 -1.465 -9.322 1.00 96.31 86 GLN A C 1
ATOM 662 O O . GLN A 1 86 ? -9.362 -1.147 -9.863 1.00 96.31 86 GLN A O 1
ATOM 667 N N . GLN A 1 87 ? -8.046 -2.736 -8.996 1.00 96.62 87 GLN A N 1
ATOM 668 C CA . GLN A 1 87 ? -8.975 -3.855 -9.212 1.00 96.62 87 GLN A CA 1
ATOM 669 C C . GLN A 1 87 ? -10.035 -4.009 -8.102 1.00 96.62 87 GLN A C 1
ATOM 671 O O . GLN A 1 87 ? -10.790 -4.984 -8.097 1.00 96.62 87 GLN A O 1
ATOM 676 N N . GLY A 1 88 ? -10.081 -3.096 -7.126 1.00 97.06 88 GLY A N 1
ATOM 677 C CA . GLY A 1 88 ? -10.979 -3.168 -5.969 1.00 97.06 88 GLY A CA 1
ATOM 678 C C . GLY A 1 88 ? -10.592 -4.231 -4.931 1.00 97.06 88 GLY A C 1
ATOM 679 O O . GLY A 1 88 ? -11.358 -4.499 -4.007 1.00 97.06 88 GLY A O 1
ATOM 680 N N . GLN A 1 89 ? -9.406 -4.834 -5.040 1.00 97.88 89 GLN A N 1
ATOM 681 C CA . GLN A 1 89 ? -8.886 -5.849 -4.117 1.00 97.88 89 GLN A CA 1
ATOM 682 C C . GLN A 1 89 ? -8.173 -5.186 -2.927 1.00 97.88 89 GLN A C 1
ATOM 684 O O . GLN A 1 89 ? -6.997 -5.440 -2.662 1.00 97.88 89 GLN A O 1
ATOM 689 N N . LEU A 1 90 ? -8.899 -4.331 -2.197 1.00 98.25 90 LEU A N 1
ATOM 690 C CA . LEU A 1 90 ? -8.344 -3.465 -1.144 1.00 98.25 90 LEU A CA 1
ATOM 691 C C . LEU A 1 90 ? -7.585 -4.237 -0.061 1.00 98.25 90 LEU A C 1
ATOM 693 O O . LEU A 1 90 ? -6.568 -3.770 0.439 1.00 98.25 90 LEU A O 1
ATOM 697 N N . ASP A 1 91 ? -8.055 -5.432 0.286 1.00 97.50 91 ASP A N 1
ATOM 698 C CA . ASP A 1 91 ? -7.435 -6.250 1.326 1.00 97.50 91 ASP A CA 1
ATOM 699 C C . ASP A 1 91 ? -6.025 -6.725 0.939 1.00 97.50 91 ASP A C 1
ATOM 701 O O . ASP A 1 91 ? -5.090 -6.666 1.739 1.00 97.50 91 ASP A O 1
ATOM 705 N N . LYS A 1 92 ? -5.848 -7.125 -0.329 1.00 97.88 92 LYS A N 1
ATOM 706 C CA . LYS A 1 92 ? -4.535 -7.486 -0.876 1.00 97.88 92 LYS A CA 1
ATOM 707 C C . LYS A 1 92 ? -3.643 -6.260 -1.021 1.00 97.88 92 LYS A C 1
ATOM 709 O O . LYS A 1 92 ? -2.476 -6.326 -0.654 1.00 97.88 92 LYS A O 1
ATOM 714 N N . ALA A 1 93 ? -4.198 -5.136 -1.479 1.00 98.44 93 ALA A N 1
ATOM 715 C CA . ALA A 1 93 ? -3.467 -3.874 -1.560 1.00 98.44 93 ALA A CA 1
ATOM 716 C C . ALA A 1 93 ? -2.884 -3.474 -0.196 1.00 98.44 93 ALA A C 1
ATOM 718 O O . ALA A 1 93 ? -1.686 -3.237 -0.059 1.00 98.44 93 ALA A O 1
ATOM 719 N N . THR A 1 94 ? -3.719 -3.489 0.844 1.00 98.31 94 THR A N 1
ATOM 720 C CA . THR A 1 94 ? -3.304 -3.204 2.219 1.00 98.31 94 THR A CA 1
ATOM 721 C C . THR A 1 94 ? -2.286 -4.224 2.746 1.00 98.31 94 THR A C 1
ATOM 723 O O . THR A 1 94 ? -1.375 -3.839 3.480 1.00 98.31 94 THR A O 1
ATOM 726 N N . LEU A 1 95 ? -2.399 -5.512 2.393 1.00 97.44 95 LEU A N 1
ATOM 727 C CA . LEU A 1 95 ? -1.411 -6.532 2.765 1.00 97.44 95 LEU A CA 1
ATOM 728 C C . LEU A 1 95 ? -0.030 -6.234 2.164 1.00 97.44 95 LEU A C 1
ATOM 730 O O . LEU A 1 95 ? 0.953 -6.201 2.906 1.00 97.44 95 LEU A O 1
ATOM 734 N N . GLU A 1 96 ? 0.034 -5.996 0.855 1.00 98.06 96 GLU A N 1
ATOM 735 C CA . GLU A 1 96 ? 1.287 -5.742 0.136 1.00 98.06 96 GLU A CA 1
ATOM 736 C C . GLU A 1 96 ? 1.944 -4.431 0.578 1.00 98.06 96 GLU A C 1
ATOM 738 O O . GLU A 1 96 ? 3.142 -4.398 0.871 1.00 98.06 96 GLU A O 1
ATOM 743 N N . ALA A 1 97 ? 1.146 -3.372 0.739 1.00 98.38 97 ALA A N 1
ATOM 744 C CA . ALA A 1 97 ? 1.613 -2.099 1.273 1.00 98.38 97 ALA A CA 1
ATOM 745 C C . ALA A 1 97 ? 2.204 -2.257 2.683 1.00 98.38 97 ALA A C 1
ATOM 747 O O . ALA A 1 97 ? 3.279 -1.732 2.978 1.00 98.38 97 ALA A O 1
ATOM 748 N N . ARG A 1 98 ? 1.548 -3.039 3.552 1.00 98.06 98 ARG A N 1
ATOM 749 C CA . ARG A 1 98 ? 2.066 -3.327 4.895 1.00 98.06 98 ARG A CA 1
ATOM 750 C C . ARG A 1 98 ? 3.380 -4.099 4.847 1.00 98.06 98 ARG A C 1
ATOM 752 O O . ARG A 1 98 ? 4.290 -3.763 5.595 1.00 98.06 98 ARG A O 1
ATOM 759 N N . ALA A 1 99 ? 3.476 -5.124 4.001 1.00 97.12 99 ALA A N 1
ATOM 760 C CA . ALA A 1 99 ? 4.694 -5.916 3.859 1.00 97.12 99 ALA A CA 1
ATOM 761 C C . ALA A 1 99 ? 5.871 -5.046 3.396 1.00 97.12 99 ALA A C 1
ATOM 763 O O . ALA A 1 99 ? 6.946 -5.107 3.988 1.00 97.12 99 ALA A O 1
ATOM 764 N N . TYR A 1 100 ? 5.651 -4.155 2.424 1.00 98.06 100 TYR A N 1
ATOM 765 C CA . TYR A 1 100 ? 6.660 -3.184 2.003 1.00 98.06 100 TYR A CA 1
ATOM 766 C C . TYR A 1 100 ? 7.127 -2.298 3.169 1.00 98.06 100 TYR A C 1
ATOM 768 O O . TYR A 1 100 ? 8.324 -2.210 3.449 1.00 98.06 100 TYR A O 1
ATOM 776 N N . LEU A 1 101 ? 6.184 -1.700 3.907 1.00 98.06 101 LEU A N 1
ATOM 777 C CA . LEU A 1 101 ? 6.499 -0.861 5.065 1.00 98.06 101 LEU A CA 1
ATOM 778 C C . LEU A 1 101 ? 7.249 -1.636 6.161 1.00 98.06 101 LEU A C 1
ATOM 780 O O . LEU A 1 101 ? 8.144 -1.072 6.789 1.00 98.06 101 LEU A O 1
ATOM 784 N N . ALA A 1 102 ? 6.936 -2.920 6.365 1.00 96.75 102 ALA A N 1
ATOM 785 C CA . ALA A 1 102 ? 7.650 -3.795 7.292 1.00 96.75 102 ALA A CA 1
ATOM 786 C C . ALA A 1 102 ? 9.129 -3.954 6.906 1.00 96.75 102 ALA A C 1
ATOM 788 O O . ALA A 1 102 ? 10.007 -3.777 7.751 1.00 96.75 102 ALA A O 1
ATOM 789 N N . HIS A 1 103 ? 9.412 -4.247 5.631 1.00 95.88 103 HIS A N 1
ATOM 790 C CA . HIS A 1 103 ? 10.779 -4.436 5.131 1.00 95.88 103 HIS A CA 1
ATOM 791 C C . HIS A 1 103 ? 11.611 -3.154 5.231 1.00 95.88 103 HIS A C 1
ATOM 793 O O . HIS A 1 103 ? 12.763 -3.189 5.676 1.00 95.88 103 HIS A O 1
ATOM 799 N N . VAL A 1 104 ? 11.020 -2.011 4.867 1.00 96.38 104 VAL A N 1
ATOM 800 C CA . VAL A 1 104 ? 11.680 -0.705 4.998 1.00 96.38 104 VAL A CA 1
ATOM 801 C C . VAL A 1 104 ? 11.953 -0.394 6.471 1.00 96.38 104 VAL A C 1
ATOM 803 O O . VAL A 1 104 ? 13.093 -0.103 6.834 1.00 96.38 104 VAL A O 1
ATOM 806 N N . HIS A 1 105 ? 10.949 -0.542 7.342 1.00 95.50 105 HIS A N 1
ATOM 807 C CA . HIS A 1 105 ? 11.096 -0.294 8.777 1.00 95.50 105 HIS A CA 1
ATOM 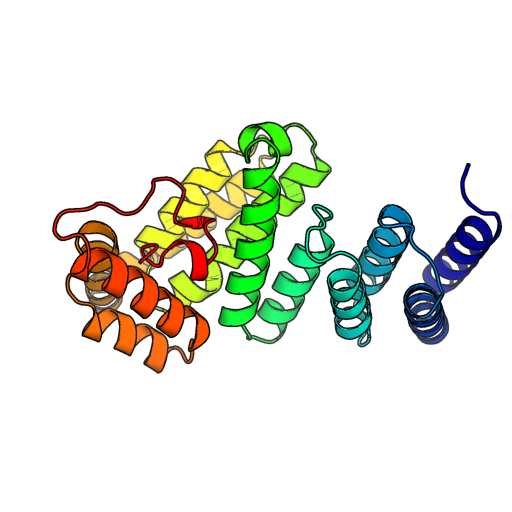808 C C . HIS A 1 105 ? 12.169 -1.188 9.421 1.00 95.50 105 HIS A C 1
ATOM 810 O O . HIS A 1 105 ? 12.991 -0.697 10.192 1.00 95.50 105 HIS A O 1
ATOM 816 N N . GLY A 1 106 ? 12.219 -2.477 9.069 1.00 93.12 106 GLY A N 1
ATOM 817 C CA . GLY A 1 106 ? 13.207 -3.427 9.591 1.00 93.12 106 GLY A CA 1
ATOM 818 C C . GLY A 1 106 ? 14.660 -3.140 9.188 1.00 93.12 106 GLY A C 1
ATOM 819 O O . GLY A 1 106 ? 15.573 -3.678 9.810 1.00 93.12 106 GLY A O 1
ATOM 820 N N . SER A 1 107 ? 14.888 -2.282 8.188 1.00 89.75 107 SER A N 1
ATOM 821 C CA . SER A 1 107 ? 16.213 -2.019 7.604 1.00 89.75 107 SER A CA 1
ATOM 822 C C . SER A 1 107 ? 16.885 -0.723 8.078 1.00 89.75 107 SER A C 1
ATOM 824 O O . SER A 1 107 ? 17.974 -0.413 7.603 1.00 89.75 107 SER A O 1
ATOM 826 N N . GLY A 1 108 ? 16.250 0.042 8.970 1.00 88.31 108 GLY A N 1
ATOM 827 C CA . GLY A 1 108 ? 16.753 1.351 9.427 1.00 88.31 108 GLY A CA 1
ATOM 828 C C . GLY A 1 108 ? 15.671 2.293 9.968 1.00 88.31 108 GLY A C 1
ATOM 829 O O . GLY A 1 108 ? 15.970 3.272 10.643 1.00 88.31 108 GLY A O 1
ATOM 830 N N . GLY A 1 109 ? 14.396 1.961 9.753 1.00 93.00 109 GLY A N 1
ATOM 831 C CA . GLY A 1 109 ? 13.257 2.800 10.126 1.00 93.00 109 GLY A CA 1
ATOM 832 C C . GLY A 1 109 ? 12.684 3.557 8.928 1.00 93.00 109 GLY A C 1
ATOM 833 O O . GLY A 1 109 ? 13.278 3.600 7.852 1.00 93.00 109 GLY A O 1
ATOM 834 N N . LEU A 1 110 ? 11.489 4.126 9.099 1.00 95.69 110 LEU A N 1
ATOM 835 C CA . LEU A 1 110 ? 10.806 4.836 8.011 1.00 95.69 110 LEU A CA 1
ATOM 836 C C . LEU A 1 110 ? 11.377 6.244 7.827 1.00 95.69 110 LEU A C 1
ATOM 838 O O . LEU A 1 110 ? 11.521 6.705 6.702 1.00 95.69 110 LEU A O 1
ATOM 842 N N . GLU A 1 111 ? 11.755 6.895 8.925 1.00 96.06 111 GLU A N 1
ATOM 843 C CA . GLU A 1 111 ? 12.330 8.238 8.943 1.00 96.06 111 GLU A CA 1
ATOM 844 C C . GLU A 1 111 ? 13.659 8.303 8.180 1.00 96.06 111 GLU A C 1
ATOM 846 O O . GLU A 1 111 ? 13.898 9.255 7.443 1.00 96.06 111 GLU A O 1
ATOM 851 N N . GLU A 1 112 ? 14.521 7.290 8.332 1.00 96.06 112 GLU A N 1
ATOM 852 C CA . GLU A 1 112 ? 15.778 7.192 7.580 1.00 96.06 112 GLU A CA 1
ATOM 853 C C . GLU A 1 112 ? 15.508 6.950 6.091 1.00 96.06 112 GLU A C 1
ATOM 855 O O . GLU A 1 112 ? 16.100 7.612 5.242 1.00 96.06 112 GLU A O 1
ATOM 860 N N . ALA A 1 113 ? 14.572 6.052 5.763 1.00 95.44 113 ALA A N 1
ATOM 861 C CA . ALA A 1 113 ? 14.218 5.759 4.378 1.00 95.44 113 ALA A CA 1
ATOM 862 C C . ALA A 1 113 ? 13.657 6.987 3.645 1.00 95.44 113 ALA A C 1
ATOM 864 O O . ALA A 1 113 ? 13.984 7.201 2.481 1.00 95.44 113 ALA A O 1
ATOM 865 N N . CYS A 1 114 ? 12.872 7.825 4.328 1.00 96.88 114 CYS A N 1
ATOM 866 C CA . CYS A 1 114 ? 12.317 9.049 3.752 1.00 96.88 114 CYS A CA 1
ATOM 867 C C . CYS A 1 114 ? 13.352 10.162 3.498 1.00 96.88 114 CYS A C 1
ATOM 869 O O . CYS A 1 114 ? 12.994 11.190 2.931 1.00 96.88 114 CYS A O 1
ATOM 871 N N . GLN A 1 115 ? 14.628 9.982 3.866 1.00 95.75 115 GLN A N 1
ATOM 872 C CA . GLN A 1 115 ? 15.696 10.914 3.475 1.00 95.75 115 GLN A CA 1
ATOM 873 C C . GLN A 1 115 ? 16.049 10.809 1.984 1.00 95.75 115 GLN A C 1
ATOM 875 O O . GLN A 1 115 ? 16.571 11.767 1.411 1.00 95.75 115 GLN A O 1
ATOM 880 N N . ASP A 1 116 ? 15.779 9.660 1.355 1.00 95.94 116 ASP A N 1
ATOM 881 C CA . ASP A 1 116 ? 15.876 9.501 -0.093 1.00 95.94 116 ASP A CA 1
ATOM 882 C C . ASP A 1 116 ? 14.519 9.823 -0.750 1.00 95.94 116 ASP A C 1
ATOM 884 O O . ASP A 1 116 ? 13.522 9.175 -0.424 1.00 95.94 116 ASP A O 1
ATOM 888 N N . PRO A 1 117 ? 14.441 10.789 -1.689 1.00 96.06 117 PRO A N 1
ATOM 889 C CA . PRO A 1 117 ? 13.165 11.216 -2.267 1.00 96.06 117 PRO A CA 1
ATOM 890 C C . PRO A 1 117 ? 12.383 10.102 -2.971 1.00 96.06 117 PRO A C 1
ATOM 892 O O . PRO A 1 117 ? 11.152 10.079 -2.920 1.00 96.06 117 PRO A O 1
ATOM 895 N N . LEU A 1 118 ? 13.083 9.172 -3.629 1.00 94.75 118 LEU A N 1
ATOM 896 C CA . LEU A 1 118 ? 12.437 8.065 -4.328 1.00 94.75 118 LEU A CA 1
ATOM 897 C C . LEU A 1 118 ? 11.824 7.084 -3.324 1.00 94.75 118 LEU A C 1
ATOM 899 O O . LEU A 1 118 ? 10.658 6.705 -3.453 1.00 94.75 118 LEU A O 1
ATOM 903 N N . MET A 1 119 ? 12.582 6.731 -2.286 1.00 96.50 119 MET A N 1
ATOM 904 C CA . MET A 1 119 ? 12.088 5.894 -1.199 1.00 96.50 119 MET A CA 1
ATOM 905 C C . MET A 1 119 ? 10.935 6.549 -0.433 1.00 96.50 119 MET A C 1
ATOM 907 O O . MET A 1 119 ? 9.949 5.870 -0.136 1.00 96.50 119 MET A O 1
ATOM 911 N N . ALA A 1 120 ? 11.026 7.854 -0.154 1.00 97.50 120 ALA A N 1
ATOM 912 C CA . ALA A 1 120 ? 9.969 8.626 0.493 1.00 97.50 120 ALA A CA 1
ATOM 913 C C . ALA A 1 120 ? 8.655 8.509 -0.285 1.00 97.50 120 ALA A C 1
ATOM 915 O O . ALA A 1 120 ? 7.624 8.170 0.292 1.00 97.50 120 ALA A O 1
ATOM 916 N N . ASN A 1 121 ? 8.699 8.687 -1.609 1.00 97.44 121 ASN A N 1
ATOM 917 C CA . ASN A 1 121 ? 7.518 8.560 -2.457 1.00 97.44 121 ASN A CA 1
ATOM 918 C C . ASN A 1 121 ? 6.847 7.180 -2.323 1.00 97.44 121 ASN A C 1
ATOM 920 O O . ASN A 1 121 ? 5.635 7.091 -2.133 1.00 97.44 121 ASN A O 1
ATOM 924 N N . TRP A 1 122 ? 7.628 6.097 -2.349 1.00 98.06 122 TRP A N 1
ATOM 925 C CA . TRP A 1 122 ? 7.093 4.743 -2.185 1.00 98.06 122 TRP A CA 1
ATOM 926 C C . TRP A 1 122 ? 6.554 4.475 -0.772 1.00 98.06 122 TRP A C 1
ATOM 928 O O . TRP A 1 122 ? 5.524 3.818 -0.627 1.00 98.06 122 TRP A O 1
ATOM 938 N N . VAL A 1 123 ? 7.212 4.983 0.277 1.00 98.44 123 VAL A N 1
ATOM 939 C CA . VAL A 1 123 ? 6.725 4.878 1.665 1.00 98.44 123 VAL A CA 1
ATOM 940 C C . VAL A 1 123 ? 5.386 5.594 1.825 1.00 98.44 123 VAL A C 1
ATOM 942 O O . VAL A 1 123 ? 4.455 5.023 2.393 1.00 98.44 123 VAL A O 1
ATOM 945 N N . LEU A 1 124 ? 5.260 6.810 1.297 1.00 98.44 124 LEU A N 1
ATOM 946 C CA . LEU A 1 124 ? 4.035 7.601 1.394 1.00 98.44 124 LEU A CA 1
ATOM 947 C C . LEU A 1 124 ? 2.893 6.958 0.593 1.00 98.44 124 LEU A C 1
ATOM 949 O O . LEU A 1 124 ? 1.801 6.775 1.133 1.00 98.44 124 LEU A O 1
ATOM 953 N N . GLN A 1 125 ? 3.153 6.486 -0.629 1.00 98.50 125 GLN A N 1
ATOM 954 C CA . GLN A 1 125 ? 2.159 5.735 -1.402 1.00 98.50 125 GLN A CA 1
ATOM 955 C C . GLN A 1 125 ? 1.722 4.449 -0.678 1.00 98.50 125 GLN A C 1
ATOM 957 O O . GLN A 1 125 ? 0.528 4.155 -0.593 1.00 98.50 125 GLN A O 1
ATOM 962 N N . ALA A 1 126 ? 2.653 3.706 -0.071 1.00 98.56 126 ALA A N 1
ATOM 963 C CA . ALA A 1 126 ? 2.309 2.531 0.726 1.00 98.56 126 ALA A CA 1
ATOM 964 C C . ALA A 1 126 ? 1.473 2.890 1.969 1.00 98.56 126 ALA A C 1
ATOM 966 O O . ALA A 1 126 ? 0.529 2.173 2.289 1.00 98.56 126 ALA A O 1
ATOM 967 N N . MET A 1 127 ? 1.746 4.009 2.650 1.00 98.44 127 MET A N 1
ATOM 968 C CA . MET A 1 127 ? 0.902 4.490 3.756 1.00 98.44 127 MET A CA 1
ATOM 969 C C . MET A 1 127 ? -0.523 4.809 3.289 1.00 98.44 127 MET A C 1
ATOM 971 O O . MET A 1 127 ? -1.491 4.472 3.974 1.00 98.44 127 MET A O 1
ATOM 975 N N . GLN A 1 128 ? -0.675 5.403 2.104 1.00 98.38 128 GLN A N 1
ATOM 976 C CA . GLN A 1 128 ? -1.989 5.641 1.515 1.00 98.38 128 GLN A CA 1
ATOM 977 C C . GLN A 1 128 ? -2.739 4.322 1.266 1.00 98.38 128 GLN A C 1
ATOM 979 O O . GLN A 1 128 ? -3.863 4.160 1.748 1.00 98.38 128 GLN A O 1
ATOM 984 N N . LEU A 1 129 ? -2.106 3.358 0.591 1.00 98.44 129 LEU A N 1
ATOM 985 C CA . LEU A 1 129 ? -2.685 2.046 0.256 1.00 98.44 129 LEU A CA 1
ATOM 986 C C . LEU A 1 129 ? -2.957 1.172 1.495 1.00 98.44 129 LEU A C 1
ATOM 988 O O . LEU A 1 129 ? -3.920 0.400 1.541 1.00 98.44 129 LEU A O 1
ATOM 992 N N . LEU A 1 130 ? -2.145 1.318 2.545 1.00 97.94 130 LEU A N 1
ATOM 993 C CA . LEU A 1 130 ? -2.363 0.669 3.836 1.00 97.94 130 LEU A CA 1
ATOM 994 C C . LEU A 1 130 ? -3.701 1.094 4.453 1.00 97.94 130 LEU A C 1
ATOM 996 O O . LEU A 1 130 ? -4.383 0.273 5.060 1.00 97.94 130 LEU A O 1
ATOM 1000 N N . SER A 1 131 ? -4.095 2.360 4.299 1.00 97.38 131 SER A N 1
ATOM 1001 C CA . SER A 1 131 ? -5.335 2.880 4.885 1.00 97.38 131 SER A CA 1
ATOM 1002 C C . SER A 1 131 ? -6.608 2.359 4.200 1.00 97.38 131 SER A C 1
ATOM 1004 O O . SER A 1 131 ? -7.679 2.377 4.807 1.00 97.38 131 SER A O 1
ATOM 1006 N N . SER A 1 132 ? -6.516 1.871 2.957 1.00 96.06 132 SER A N 1
ATOM 1007 C CA . SER A 1 132 ? -7.681 1.614 2.103 1.00 96.06 132 SER A CA 1
ATOM 1008 C C . SER A 1 132 ? -8.636 0.565 2.676 1.00 96.06 132 SER A C 1
ATOM 1010 O O . SER A 1 132 ? -9.827 0.845 2.829 1.00 96.06 132 SER A O 1
ATOM 1012 N N . ALA A 1 133 ? -8.138 -0.619 3.057 1.00 96.69 133 ALA A N 1
ATOM 1013 C CA . ALA A 1 133 ? -8.988 -1.652 3.653 1.00 96.69 133 ALA A CA 1
ATOM 1014 C C . ALA A 1 133 ? -9.514 -1.238 5.039 1.00 96.69 133 ALA A C 1
ATOM 1016 O O . ALA A 1 133 ? -10.651 -1.553 5.383 1.00 96.69 133 ALA A O 1
ATOM 1017 N N . TYR A 1 134 ? -8.732 -0.483 5.819 1.00 97.75 134 TYR A N 1
ATOM 1018 C CA . TYR A 1 134 ? -9.162 -0.006 7.138 1.00 97.75 134 TYR A CA 1
ATOM 1019 C C . TYR A 1 134 ? -10.322 0.982 7.024 1.00 97.75 134 TYR A C 1
ATOM 1021 O O . TYR A 1 134 ? -11.323 0.829 7.723 1.00 97.75 134 TYR A O 1
ATOM 1029 N N . THR A 1 135 ? -10.236 1.952 6.112 1.00 97.19 135 THR A N 1
ATOM 1030 C CA . THR A 1 135 ? -11.329 2.896 5.851 1.00 97.19 135 THR A CA 1
ATOM 1031 C C . THR A 1 135 ? -12.572 2.164 5.343 1.00 97.19 135 THR A C 1
ATOM 1033 O O . THR A 1 135 ? -13.666 2.414 5.850 1.00 97.19 135 THR A O 1
ATOM 1036 N N . ALA A 1 136 ? -12.412 1.202 4.424 1.00 97.19 136 ALA A N 1
ATOM 1037 C CA . ALA A 1 136 ? -13.516 0.381 3.919 1.00 97.19 136 ALA A CA 1
ATOM 1038 C C . ALA A 1 136 ? -14.198 -0.449 5.024 1.00 97.19 136 ALA A C 1
ATOM 1040 O O . ALA A 1 136 ? -15.421 -0.560 5.042 1.00 97.19 136 ALA A O 1
ATOM 1041 N N . ALA A 1 137 ? -13.430 -0.965 5.989 1.00 97.50 137 ALA A N 1
ATOM 1042 C CA . ALA A 1 137 ? -13.954 -1.668 7.162 1.00 97.50 137 ALA A CA 1
ATOM 1043 C C . ALA A 1 137 ? -14.502 -0.730 8.259 1.00 97.50 137 ALA A C 1
ATOM 1045 O O . ALA A 1 137 ? -14.970 -1.197 9.299 1.00 97.50 137 ALA A O 1
ATOM 1046 N N . GLY A 1 138 ? -14.415 0.589 8.071 1.00 97.75 138 GLY A N 1
ATOM 1047 C CA . GLY A 1 138 ? -14.912 1.605 8.998 1.00 97.75 138 GLY A CA 1
ATOM 1048 C C . GLY A 1 138 ? -13.944 2.041 10.105 1.00 97.75 138 GLY A C 1
ATOM 1049 O O . GLY A 1 138 ? -14.355 2.793 10.988 1.00 97.75 138 GLY A O 1
ATOM 1050 N N . ALA A 1 139 ? -12.671 1.641 10.052 1.00 98.12 139 ALA A N 1
ATOM 1051 C CA . ALA A 1 139 ? -11.611 2.020 10.994 1.00 98.12 139 ALA A CA 1
ATOM 1052 C C . ALA A 1 139 ? -11.033 3.423 10.704 1.00 98.12 139 ALA A C 1
ATOM 1054 O O . ALA A 1 139 ? -9.830 3.617 10.526 1.00 98.12 139 ALA A O 1
ATOM 1055 N N . ARG A 1 140 ? -11.902 4.426 10.646 1.00 97.88 140 ARG A N 1
ATOM 1056 C CA . ARG A 1 140 ? -11.608 5.806 10.230 1.00 97.88 140 ARG A CA 1
ATOM 1057 C C . ARG A 1 140 ? -10.508 6.486 11.045 1.00 97.88 140 ARG A C 1
ATOM 1059 O O . ARG A 1 140 ? -9.552 7.012 10.479 1.00 97.88 140 ARG A O 1
ATOM 1066 N N . THR A 1 141 ? -10.585 6.414 12.369 1.00 97.00 141 THR A N 1
ATOM 1067 C CA . THR A 1 141 ? -9.571 6.974 13.273 1.00 97.00 141 THR A CA 1
ATOM 1068 C C . THR A 1 141 ? -8.221 6.268 13.100 1.00 97.00 141 THR A C 1
ATOM 1070 O O . THR A 1 141 ? -7.168 6.878 13.290 1.00 97.00 141 THR A O 1
ATOM 1073 N N . TYR A 1 142 ? -8.213 4.985 12.716 1.00 97.56 142 TYR A N 1
ATOM 1074 C CA . TYR A 1 142 ? -6.970 4.288 12.388 1.00 97.56 142 TYR A CA 1
ATOM 1075 C C . TYR A 1 142 ? -6.343 4.864 11.114 1.00 97.56 142 TYR A C 1
ATOM 1077 O O . TYR A 1 142 ? -5.175 5.244 11.138 1.00 97.56 142 TYR A O 1
ATOM 1085 N N . SER A 1 143 ? -7.122 5.022 10.043 1.00 98.12 143 SER A N 1
ATOM 1086 C CA . SER A 1 143 ? -6.653 5.640 8.796 1.00 98.12 143 SER A CA 1
ATOM 1087 C C . SER A 1 143 ? -6.156 7.077 8.998 1.00 98.12 143 SER A C 1
ATOM 1089 O O . SER A 1 143 ? -5.106 7.442 8.478 1.00 98.12 143 SER A O 1
ATOM 1091 N N . GLN A 1 144 ? -6.819 7.874 9.845 1.00 98.00 144 GLN A N 1
ATOM 1092 C CA . GLN A 1 144 ? -6.330 9.210 10.222 1.00 98.00 144 GLN A CA 1
ATOM 1093 C C . GLN A 1 144 ? -4.956 9.172 10.899 1.00 98.00 144 GLN A C 1
ATOM 1095 O O . GLN A 1 144 ? -4.115 10.033 10.641 1.00 98.00 144 GLN A O 1
ATOM 1100 N N . ARG A 1 145 ? -4.699 8.178 11.760 1.00 97.44 145 ARG A N 1
ATOM 1101 C CA . ARG A 1 145 ? -3.379 7.997 12.384 1.00 97.44 145 ARG A CA 1
ATOM 1102 C C . ARG A 1 145 ? -2.313 7.638 11.352 1.00 97.44 145 ARG A C 1
ATOM 1104 O O . ARG A 1 145 ? -1.207 8.160 11.455 1.00 97.44 145 ARG A O 1
ATOM 1111 N N . VAL A 1 146 ? -2.647 6.791 10.374 1.00 98.06 146 VAL A N 1
ATOM 1112 C CA . VAL A 1 146 ? -1.754 6.451 9.252 1.00 98.06 146 VAL A CA 1
ATOM 1113 C C . VAL A 1 146 ? -1.378 7.723 8.488 1.00 98.06 146 VAL A C 1
ATOM 1115 O O . VAL A 1 146 ? -0.196 8.013 8.330 1.00 98.06 146 VAL A O 1
ATOM 1118 N N . PHE A 1 147 ? -2.365 8.535 8.099 1.00 98.50 147 PHE A N 1
ATOM 1119 C CA . PHE A 1 147 ? -2.144 9.789 7.368 1.00 98.50 147 PHE A CA 1
ATOM 1120 C C . PHE A 1 147 ? -1.364 10.822 8.177 1.00 98.50 147 PHE A C 1
ATOM 1122 O O . PHE A 1 147 ? -0.442 11.442 7.660 1.00 98.50 147 PHE A O 1
ATOM 1129 N N . THR A 1 148 ? -1.668 10.961 9.467 1.00 98.38 148 THR A N 1
ATOM 1130 C CA . THR A 1 148 ? -0.921 11.858 10.361 1.00 98.38 148 THR A CA 1
ATOM 1131 C C . THR A 1 148 ? 0.549 11.446 10.453 1.00 98.38 148 THR A C 1
ATOM 1133 O O . THR A 1 148 ? 1.436 12.298 10.436 1.00 98.38 148 THR A O 1
ATOM 1136 N N . HIS A 1 149 ? 0.827 10.141 10.521 1.00 97.56 149 HIS A N 1
ATOM 1137 C CA . HIS A 1 149 ? 2.201 9.652 10.508 1.00 97.56 149 HIS A CA 1
ATOM 1138 C C . HIS A 1 149 ? 2.871 9.872 9.147 1.00 97.56 149 HIS A C 1
ATOM 1140 O O . HIS A 1 149 ? 4.006 10.333 9.111 1.00 97.56 149 HIS A O 1
ATOM 1146 N N . ALA A 1 150 ? 2.169 9.633 8.038 1.00 98.00 150 ALA A N 1
ATOM 1147 C CA . ALA A 1 150 ? 2.690 9.899 6.700 1.00 98.00 150 ALA A CA 1
ATOM 1148 C C . ALA A 1 150 ? 3.070 11.380 6.509 1.00 98.00 150 ALA A C 1
ATOM 1150 O O . ALA A 1 150 ? 4.156 11.667 6.018 1.00 98.00 150 ALA A O 1
ATOM 1151 N N . ILE A 1 151 ? 2.249 12.319 6.998 1.00 98.38 151 ILE A N 1
ATOM 1152 C CA . ILE A 1 151 ? 2.579 13.755 7.011 1.00 98.38 151 ILE A CA 1
ATOM 1153 C C . ILE A 1 151 ? 3.866 14.016 7.804 1.00 98.38 151 ILE A C 1
ATOM 1155 O O . ILE A 1 151 ? 4.716 14.771 7.350 1.00 98.38 151 ILE A O 1
ATOM 1159 N N . SER A 1 152 ? 4.053 13.366 8.959 1.00 97.69 152 SER A N 1
ATOM 1160 C CA . SER A 1 152 ? 5.281 13.532 9.756 1.00 97.69 152 SER A CA 1
ATOM 1161 C C . SER A 1 152 ? 6.552 12.999 9.082 1.00 97.69 152 SER A C 1
ATOM 1163 O O . SER A 1 152 ? 7.648 13.342 9.515 1.00 97.69 152 SER A O 1
ATOM 1165 N N . LEU A 1 153 ? 6.402 12.163 8.051 1.00 96.75 153 LEU A N 1
ATOM 1166 C CA . LEU A 1 153 ? 7.493 11.585 7.265 1.00 96.75 153 LEU A CA 1
ATOM 1167 C C . LEU A 1 153 ? 7.750 12.338 5.947 1.00 96.75 153 LEU A C 1
ATOM 1169 O O . LEU A 1 153 ? 8.717 12.016 5.262 1.00 96.75 153 LEU A O 1
ATOM 1173 N N . SER A 1 154 ? 6.877 13.273 5.558 1.00 94.62 154 SER A N 1
ATOM 1174 C CA . SER A 1 154 ? 6.896 13.914 4.240 1.00 94.62 154 SER A CA 1
ATOM 1175 C C . SER A 1 154 ? 7.416 15.346 4.305 1.00 94.62 154 SER A C 1
ATOM 1177 O O . SER A 1 154 ? 6.824 16.194 4.969 1.00 94.62 154 SER A O 1
ATOM 1179 N N . ASP A 1 155 ? 8.442 15.640 3.508 1.00 93.81 155 ASP A N 1
ATOM 1180 C CA . ASP A 1 155 ? 8.839 17.015 3.170 1.00 93.81 155 ASP A CA 1
ATOM 1181 C C . ASP A 1 155 ? 8.162 17.518 1.874 1.00 93.81 155 ASP A C 1
ATOM 1183 O O . ASP A 1 155 ? 8.288 18.690 1.507 1.00 93.81 155 ASP A O 1
ATOM 1187 N N . ASP A 1 156 ? 7.424 16.652 1.167 1.00 95.94 156 ASP A N 1
ATOM 1188 C CA . ASP A 1 156 ? 6.718 16.987 -0.072 1.00 95.94 156 ASP A CA 1
ATOM 1189 C C . ASP A 1 156 ? 5.318 17.554 0.222 1.00 95.94 156 ASP A C 1
ATOM 1191 O O . ASP A 1 156 ? 4.451 16.894 0.804 1.00 95.94 156 ASP A O 1
ATOM 1195 N N . ALA A 1 157 ? 5.083 18.791 -0.226 1.00 97.00 157 ALA A N 1
ATOM 1196 C CA . ALA A 1 157 ? 3.819 19.497 -0.053 1.00 97.00 157 ALA A CA 1
ATOM 1197 C C . ALA A 1 157 ? 2.633 18.825 -0.771 1.00 97.00 157 ALA A C 1
ATOM 1199 O O . ALA A 1 157 ? 1.505 18.929 -0.289 1.00 97.00 157 ALA A O 1
ATOM 1200 N N . ALA A 1 158 ? 2.858 18.145 -1.900 1.00 97.62 158 ALA A N 1
ATOM 1201 C CA . ALA A 1 158 ? 1.801 17.451 -2.634 1.00 97.62 158 ALA A CA 1
ATOM 1202 C C . ALA A 1 158 ? 1.288 16.234 -1.850 1.00 97.62 158 ALA A C 1
ATOM 1204 O O . ALA A 1 158 ? 0.074 16.033 -1.727 1.00 97.62 158 ALA A O 1
ATOM 1205 N N . TRP A 1 159 ? 2.204 15.466 -1.257 1.00 97.81 159 TRP A N 1
ATOM 1206 C CA . TRP A 1 159 ? 1.856 14.356 -0.374 1.00 97.81 159 TRP A CA 1
ATOM 1207 C C . TRP A 1 159 ? 1.161 14.841 0.895 1.00 97.81 159 TRP A C 1
ATOM 1209 O O . TRP A 1 159 ? 0.103 14.318 1.247 1.00 97.81 159 TRP A O 1
ATOM 1219 N N . THR A 1 160 ? 1.686 15.885 1.540 1.00 98.19 160 THR A N 1
ATOM 1220 C CA . THR A 1 160 ? 1.053 16.478 2.727 1.00 98.19 160 THR A CA 1
ATOM 1221 C C . THR A 1 160 ? -0.381 16.918 2.437 1.00 98.19 160 THR A C 1
ATOM 1223 O O . THR A 1 160 ? -1.293 16.525 3.162 1.00 98.19 160 THR A O 1
ATOM 1226 N N . LEU A 1 161 ? -0.609 17.633 1.330 1.00 98.25 161 LEU A N 1
ATOM 1227 C CA . LEU A 1 161 ? -1.951 18.047 0.915 1.00 98.25 161 LEU A CA 1
ATOM 1228 C C . LEU A 1 161 ? -2.883 16.846 0.682 1.00 98.25 161 LEU A C 1
ATOM 1230 O O . LEU A 1 161 ? -4.042 16.883 1.092 1.00 98.25 161 LEU A O 1
ATOM 1234 N N . THR A 1 162 ? -2.382 15.782 0.050 1.00 98.19 162 THR A N 1
ATOM 1235 C CA . THR A 1 162 ? -3.149 14.551 -0.204 1.00 98.19 162 THR A CA 1
ATOM 1236 C C . THR A 1 162 ? -3.625 13.915 1.104 1.00 98.19 162 THR A C 1
ATOM 1238 O O . THR A 1 162 ? -4.801 13.572 1.246 1.00 98.19 162 THR A O 1
ATOM 1241 N N . PHE A 1 163 ? -2.743 13.802 2.098 1.00 98.50 163 PHE A N 1
ATOM 1242 C CA . PHE A 1 163 ? -3.097 13.230 3.398 1.00 98.50 163 PHE A CA 1
ATOM 1243 C C . PHE A 1 163 ? -3.998 14.142 4.231 1.00 98.50 163 PHE A C 1
ATOM 1245 O O . PHE A 1 163 ? -4.917 13.649 4.883 1.00 98.50 163 PHE A O 1
ATOM 1252 N N . GLU A 1 164 ? -3.792 15.459 4.190 1.00 98.56 164 GLU A N 1
ATOM 1253 C CA . GLU A 1 164 ? -4.674 16.424 4.855 1.00 98.56 164 GLU A CA 1
ATOM 1254 C C . GLU A 1 164 ? -6.101 16.364 4.299 1.00 98.56 164 GLU A C 1
ATOM 1256 O O . GLU A 1 164 ? -7.060 16.357 5.072 1.00 98.56 164 GLU A O 1
ATOM 1261 N N . GLN A 1 165 ? -6.256 16.253 2.976 1.00 98.44 165 GLN A N 1
ATOM 1262 C CA . GLN A 1 165 ? -7.560 16.037 2.343 1.00 98.44 165 GLN A CA 1
ATOM 1263 C C . GLN A 1 165 ? -8.189 14.718 2.802 1.00 98.44 165 GLN A C 1
ATOM 1265 O O . GLN A 1 165 ? -9.348 14.703 3.213 1.00 98.44 165 GLN A O 1
ATOM 1270 N N . GLY A 1 166 ? -7.413 13.630 2.835 1.00 98.00 166 GLY A N 1
ATOM 1271 C CA . GLY A 1 166 ? -7.880 12.345 3.360 1.00 98.00 166 GLY A CA 1
ATOM 1272 C C . GLY A 1 166 ? -8.351 12.422 4.818 1.00 98.00 166 GLY A C 1
ATOM 1273 O O . GLY A 1 166 ? -9.374 11.837 5.172 1.00 98.00 166 GLY A O 1
ATOM 1274 N N . ILE A 1 167 ? -7.655 13.180 5.673 1.00 98.56 167 ILE A N 1
ATOM 1275 C CA . ILE A 1 167 ? -8.076 13.418 7.062 1.00 98.56 167 ILE A CA 1
ATOM 1276 C C . ILE A 1 167 ? -9.402 14.185 7.101 1.00 98.56 167 ILE A C 1
ATOM 1278 O O . ILE A 1 167 ? -10.311 13.758 7.815 1.00 98.56 167 ILE A O 1
ATOM 1282 N N . GLN A 1 168 ? -9.539 15.263 6.322 1.00 98.25 168 GLN A N 1
ATOM 1283 C CA . GLN A 1 168 ? -10.773 16.056 6.249 1.00 98.25 168 GLN A CA 1
ATOM 1284 C C . GLN A 1 168 ? -11.964 15.221 5.764 1.00 98.25 168 GLN A C 1
ATOM 1286 O O . GLN A 1 168 ? -13.071 15.350 6.287 1.00 98.25 168 GLN A O 1
ATOM 1291 N N . ASP A 1 169 ? -11.756 14.339 4.789 1.00 97.50 169 ASP A N 1
ATOM 1292 C CA . ASP A 1 169 ? -12.786 13.426 4.291 1.00 97.50 169 ASP A CA 1
ATOM 1293 C C . ASP A 1 169 ? -13.259 12.476 5.390 1.00 97.50 169 ASP A C 1
ATOM 1295 O O . ASP A 1 169 ? -14.463 12.361 5.637 1.00 97.50 169 ASP A O 1
ATOM 1299 N N . ILE A 1 170 ? -12.318 11.887 6.132 1.00 97.88 170 ILE A N 1
ATOM 1300 C CA . ILE A 1 170 ? -12.642 11.028 7.269 1.00 97.88 170 ILE A CA 1
ATOM 1301 C C . ILE A 1 170 ? -13.396 11.804 8.361 1.00 97.88 170 ILE A C 1
ATOM 1303 O O . ILE A 1 170 ? -14.379 11.297 8.905 1.00 97.88 170 ILE A O 1
ATOM 1307 N N . GLU A 1 171 ? -12.982 13.032 8.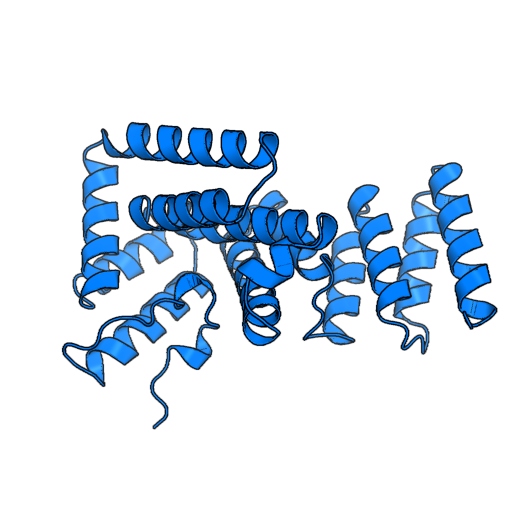681 1.00 97.56 171 GLU A N 1
ATOM 1308 C CA . GLU A 1 171 ? -13.682 13.875 9.661 1.00 97.56 171 GLU A CA 1
ATOM 1309 C C . GLU A 1 171 ? -15.127 14.156 9.238 1.00 97.56 171 GLU A C 1
ATOM 1311 O O . GLU A 1 171 ? -16.043 14.073 10.062 1.00 97.56 171 GLU A O 1
ATOM 1316 N N . ARG A 1 172 ? -15.352 14.414 7.942 1.00 97.19 172 ARG A N 1
ATOM 1317 C CA . ARG A 1 172 ? -16.698 14.595 7.388 1.00 97.19 172 ARG A CA 1
ATOM 1318 C C . ARG A 1 172 ? -17.545 13.334 7.535 1.00 97.19 172 ARG A C 1
ATOM 1320 O O . ARG A 1 172 ? -18.694 13.430 7.971 1.00 97.19 172 ARG A O 1
ATOM 1327 N N . GLU A 1 173 ? -16.997 12.163 7.221 1.00 95.88 173 GLU A N 1
ATOM 1328 C CA . GLU A 1 173 ? -17.697 10.883 7.389 1.00 95.88 173 GLU A CA 1
ATOM 1329 C C . GLU A 1 173 ? -18.044 10.597 8.855 1.00 95.88 173 GLU A C 1
ATOM 1331 O O . GLU A 1 173 ? -19.152 10.155 9.164 1.00 95.88 173 GLU A O 1
ATOM 1336 N N . LEU A 1 174 ? -17.137 10.921 9.780 1.00 96.38 174 LEU A N 1
ATOM 1337 C CA . LEU A 1 174 ? -17.348 10.778 11.221 1.00 96.38 174 LEU A CA 1
ATOM 1338 C C . LEU A 1 174 ? -18.424 11.723 11.784 1.00 96.38 174 LEU A C 1
ATOM 1340 O O . LEU A 1 174 ? -18.757 11.628 12.963 1.00 96.38 174 LEU A O 1
ATOM 1344 N N . HIS A 1 175 ? -19.036 12.610 10.998 1.00 94.88 175 HIS A N 1
ATOM 1345 C CA . HIS A 1 175 ? -20.258 13.287 11.439 1.00 94.88 175 HIS A CA 1
ATOM 1346 C C . HIS A 1 175 ? -21.500 12.384 11.365 1.00 94.88 175 HIS A C 1
ATOM 1348 O O . HIS A 1 175 ? -22.441 12.581 12.143 1.00 94.88 175 HIS A O 1
ATOM 1354 N N . ALA A 1 176 ? -21.507 11.371 10.493 1.00 93.81 176 ALA A N 1
ATOM 1355 C CA . ALA A 1 176 ? -22.594 10.400 10.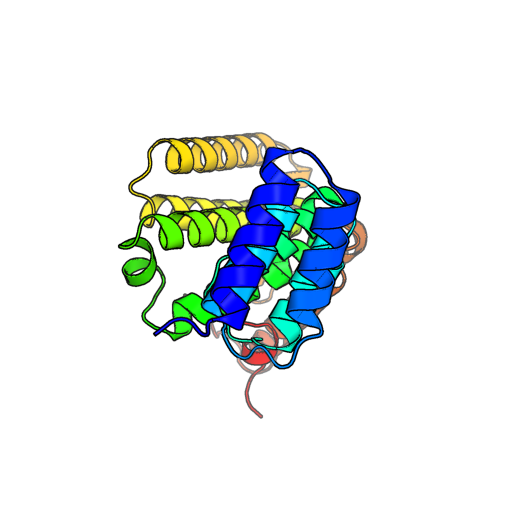412 1.00 93.81 176 ALA A CA 1
ATOM 1356 C C . ALA A 1 176 ? -22.589 9.467 11.636 1.00 93.81 176 ALA A C 1
ATOM 1358 O O . ALA A 1 176 ? -21.540 9.008 12.089 1.00 93.81 176 ALA A O 1
ATOM 1359 N N . PHE A 1 177 ? -23.770 9.187 12.201 1.00 90.00 177 PHE A N 1
ATOM 1360 C CA . PHE A 1 177 ? -23.893 8.346 13.399 1.00 90.00 177 PHE A CA 1
ATOM 1361 C C . PHE A 1 177 ? -23.335 6.933 13.169 1.00 90.00 177 PHE A C 1
ATOM 1363 O O . PHE A 1 177 ? -22.457 6.516 13.921 1.00 90.00 177 PHE A O 1
ATOM 1370 N N . ASP A 1 178 ? -23.756 6.266 12.094 1.00 92.12 178 ASP A N 1
ATOM 1371 C CA . ASP A 1 178 ? -23.348 4.889 11.781 1.00 92.12 178 ASP A CA 1
ATOM 1372 C C . ASP A 1 178 ? -21.824 4.766 11.611 1.00 92.12 178 ASP A C 1
ATOM 1374 O O . ASP A 1 178 ? -21.197 3.831 12.107 1.00 92.12 178 ASP A O 1
ATOM 1378 N N . CYS A 1 179 ? -21.192 5.767 10.986 1.00 93.69 179 CYS A N 1
ATOM 1379 C CA . CYS A 1 179 ? -19.739 5.802 10.812 1.00 93.69 179 CYS A CA 1
ATOM 1380 C C . CYS A 1 179 ? -18.996 5.921 12.150 1.00 93.69 179 CYS A C 1
ATOM 1382 O O . CYS A 1 179 ? -17.970 5.267 12.336 1.00 93.69 179 CYS A O 1
ATOM 1384 N N . ARG A 1 180 ? -19.514 6.724 13.092 1.00 96.44 180 ARG A N 1
ATOM 1385 C CA . ARG A 1 180 ? -18.931 6.856 14.440 1.00 96.44 180 ARG A CA 1
ATOM 1386 C C . ARG A 1 180 ? -19.074 5.595 15.270 1.00 96.44 180 ARG A C 1
ATOM 1388 O O . ARG A 1 180 ? -18.184 5.298 16.059 1.00 96.44 180 ARG A O 1
ATOM 1395 N N . GLU A 1 181 ? -20.192 4.891 15.138 1.00 97.25 181 GLU A N 1
ATOM 1396 C CA . GLU A 1 181 ? -20.426 3.667 15.898 1.00 97.25 181 GLU A CA 1
ATOM 1397 C C . GLU A 1 181 ? -19.433 2.570 15.491 1.00 97.25 181 GLU A C 1
ATOM 1399 O O . GLU A 1 181 ? -18.767 1.989 16.350 1.00 97.25 181 GLU A O 1
ATOM 1404 N N . VAL A 1 182 ? -19.262 2.340 14.185 1.00 97.56 182 VAL A N 1
ATOM 1405 C CA . VAL A 1 182 ? -18.288 1.357 13.684 1.00 97.56 182 VAL A CA 1
ATOM 1406 C C . VAL A 1 182 ? -16.859 1.755 14.057 1.00 97.56 182 VAL A C 1
ATOM 1408 O O . VAL A 1 182 ? -16.087 0.916 14.528 1.00 97.56 182 VAL A O 1
ATOM 1411 N N . ASP A 1 183 ? -16.511 3.039 13.932 1.00 98.25 183 ASP A N 1
ATOM 1412 C CA . ASP A 1 183 ? -15.190 3.532 14.334 1.00 98.25 183 ASP A CA 1
ATOM 1413 C C . ASP A 1 183 ? -14.931 3.349 15.840 1.00 98.25 183 ASP A C 1
ATOM 1415 O O . ASP A 1 183 ? -13.834 2.961 16.247 1.00 98.25 183 ASP A O 1
ATOM 1419 N N . TYR A 1 184 ? -15.948 3.552 16.683 1.00 98.25 184 TYR A N 1
ATOM 1420 C CA . TYR A 1 184 ? -15.849 3.296 18.119 1.00 98.25 184 TYR A CA 1
ATOM 1421 C C . TYR A 1 184 ? -15.488 1.833 18.414 1.00 98.25 184 TYR A C 1
ATOM 1423 O O . TYR A 1 184 ? -14.620 1.578 19.259 1.00 98.25 184 TYR A O 1
ATOM 1431 N N . TYR A 1 185 ? -16.096 0.875 17.704 1.00 98.50 185 TYR A N 1
ATOM 1432 C CA . TYR A 1 185 ? -15.753 -0.542 17.848 1.00 98.50 185 TYR A CA 1
ATOM 1433 C C . TYR A 1 185 ? -14.290 -0.800 17.488 1.00 98.50 185 TYR A C 1
ATOM 1435 O O . TYR A 1 185 ? -13.574 -1.410 18.285 1.00 98.50 185 TYR A O 1
ATOM 1443 N N . TRP A 1 186 ? -13.823 -0.260 16.360 1.00 98.25 186 TRP A N 1
ATOM 1444 C CA . TRP A 1 186 ? -12.424 -0.357 15.942 1.00 98.25 186 TRP A CA 1
ATOM 1445 C C . TRP A 1 186 ? -11.455 0.238 16.958 1.00 98.25 186 TRP A C 1
ATOM 1447 O O . TRP A 1 186 ? -10.469 -0.402 17.321 1.00 98.25 186 TRP A O 1
ATOM 1457 N N . ARG A 1 187 ? -11.729 1.441 17.461 1.00 97.62 187 ARG A N 1
ATOM 1458 C CA . ARG A 1 187 ? -10.877 2.088 18.465 1.00 97.62 187 ARG A CA 1
ATOM 1459 C C . ARG A 1 187 ? -10.786 1.274 19.750 1.00 97.62 187 ARG A C 1
ATOM 1461 O O . ARG A 1 187 ? -9.685 1.012 20.229 1.00 97.62 187 ARG A O 1
ATOM 1468 N N . SER A 1 188 ? -11.927 0.846 20.290 1.00 97.50 188 SER A N 1
ATOM 1469 C CA . SER A 1 188 ? -11.961 0.054 21.525 1.00 97.50 188 SER A CA 1
ATOM 1470 C C . SER A 1 188 ? -11.240 -1.288 21.353 1.00 97.50 188 SER A C 1
ATOM 1472 O O . SER A 1 188 ? -10.536 -1.732 22.262 1.00 97.50 188 SER A O 1
ATOM 1474 N N . PHE A 1 189 ? -11.360 -1.899 20.171 1.00 97.81 189 PHE A N 1
ATOM 1475 C CA . PHE A 1 189 ? -10.632 -3.109 19.808 1.00 97.81 189 PHE A CA 1
ATOM 1476 C C . PHE A 1 189 ? -9.120 -2.887 19.750 1.00 97.81 189 PHE A C 1
ATOM 1478 O O . PHE A 1 189 ? -8.372 -3.613 20.397 1.00 97.81 189 PHE A O 1
ATOM 1485 N N . MET A 1 190 ? -8.648 -1.862 19.041 1.00 96.38 190 MET A N 1
ATOM 1486 C CA . MET A 1 190 ? -7.209 -1.602 18.907 1.00 96.38 190 MET A CA 1
ATOM 1487 C C . MET A 1 190 ? -6.554 -1.163 20.226 1.00 96.38 190 MET A C 1
ATOM 1489 O O . MET A 1 190 ? -5.359 -1.374 20.421 1.00 96.38 190 MET A O 1
ATOM 1493 N N . GLU A 1 191 ? -7.311 -0.562 21.148 1.00 94.62 191 GLU A N 1
ATOM 1494 C CA . GLU A 1 191 ? -6.796 -0.142 22.455 1.00 94.62 191 GLU A CA 1
ATOM 1495 C C . GLU A 1 191 ? -6.760 -1.277 23.488 1.00 94.62 191 GLU A C 1
ATOM 1497 O O . GLU A 1 191 ? -5.835 -1.319 24.305 1.00 94.62 191 GLU A O 1
ATOM 1502 N N . ARG A 1 192 ? -7.773 -2.156 23.500 1.00 94.56 192 ARG A N 1
ATOM 1503 C CA . ARG A 1 192 ? -7.998 -3.113 24.604 1.00 94.56 192 ARG A CA 1
ATOM 1504 C C . ARG A 1 192 ? -8.411 -4.525 24.183 1.00 94.56 192 ARG A C 1
ATOM 1506 O O . ARG A 1 192 ? -8.492 -5.399 25.040 1.00 94.56 192 ARG A O 1
ATOM 1513 N N . GLY A 1 193 ? -8.696 -4.755 22.907 1.00 95.19 193 GLY A N 1
ATOM 1514 C CA . GLY A 1 193 ? -9.257 -6.011 22.401 1.00 95.19 193 GLY A CA 1
ATOM 1515 C C . GLY A 1 193 ? -10.777 -6.138 22.542 1.00 95.19 193 GLY A C 1
ATOM 1516 O O . GLY A 1 193 ? -11.329 -7.174 22.177 1.00 95.19 193 GLY A O 1
ATOM 1517 N N . ASP A 1 194 ? -11.463 -5.101 23.032 1.00 96.44 194 ASP A N 1
ATOM 1518 C CA . ASP A 1 194 ? -12.927 -5.076 23.156 1.00 96.44 194 ASP A CA 1
ATOM 1519 C C . ASP A 1 194 ? -13.613 -5.120 21.776 1.00 96.44 194 ASP A C 1
ATOM 1521 O O . ASP A 1 194 ? -13.015 -4.773 20.765 1.00 96.44 194 ASP A O 1
ATOM 1525 N N . ASN A 1 195 ? -14.903 -5.467 21.715 1.00 97.94 195 ASN A N 1
ATOM 1526 C CA . ASN A 1 195 ? -15.712 -5.415 20.482 1.00 97.94 195 ASN A CA 1
ATOM 1527 C C . ASN A 1 195 ? -15.174 -6.247 19.297 1.00 97.94 195 ASN A C 1
ATOM 1529 O O . ASN A 1 195 ? -15.557 -5.995 18.156 1.00 97.94 195 ASN A O 1
ATOM 1533 N N . PHE A 1 196 ? -14.345 -7.264 19.556 1.00 97.94 196 PHE A N 1
ATOM 1534 C CA . PHE A 1 196 ? -13.777 -8.152 18.534 1.00 97.94 196 PHE A CA 1
ATOM 1535 C C . PHE A 1 196 ? -14.813 -8.658 17.517 1.00 97.94 196 PHE A C 1
ATOM 1537 O O . PHE A 1 196 ? -14.611 -8.498 16.318 1.00 97.94 196 PHE A O 1
ATOM 1544 N N . GLU A 1 197 ? -15.952 -9.188 17.975 1.00 98.44 197 GLU A N 1
ATOM 1545 C CA . GLU A 1 197 ? -17.002 -9.711 17.084 1.00 98.44 197 GLU A CA 1
ATOM 1546 C C . GLU A 1 197 ? -17.592 -8.632 16.163 1.00 98.44 197 GLU A C 1
ATOM 1548 O O . GLU A 1 197 ? -17.903 -8.902 15.006 1.00 98.44 197 GLU A O 1
ATOM 1553 N N . LYS A 1 198 ? -17.711 -7.387 16.645 1.00 98.56 198 LYS A N 1
ATOM 1554 C CA . LYS A 1 198 ? -18.215 -6.257 15.848 1.00 98.56 198 LYS A CA 1
ATOM 1555 C C . LYS A 1 198 ? -17.217 -5.832 14.780 1.00 98.56 198 LYS A C 1
ATOM 1557 O O . LYS A 1 198 ? -17.607 -5.581 13.645 1.00 98.56 198 LYS A O 1
ATOM 1562 N N . VAL A 1 199 ? -15.935 -5.796 15.131 1.00 98.56 199 VAL A N 1
ATOM 1563 C CA . VAL A 1 199 ? -14.855 -5.506 14.183 1.00 98.56 199 VAL A CA 1
ATOM 1564 C C . VAL A 1 199 ? -14.749 -6.607 13.128 1.00 98.56 199 VAL A C 1
ATOM 1566 O O . VAL A 1 199 ? -14.671 -6.318 11.937 1.00 98.56 199 VAL A O 1
ATOM 1569 N N . LEU A 1 200 ? -14.823 -7.874 13.541 1.00 98.44 200 LEU A N 1
ATOM 1570 C CA . LEU A 1 200 ? -14.795 -9.012 12.625 1.00 98.44 200 LEU A CA 1
ATOM 1571 C C . LEU A 1 200 ? -15.995 -9.002 11.664 1.00 98.44 200 LEU A C 1
ATOM 1573 O O . LEU A 1 200 ? -15.830 -9.272 10.474 1.00 98.44 200 LEU A O 1
ATOM 1577 N N . GLN A 1 201 ? -17.183 -8.652 12.167 1.00 98.44 201 GLN A N 1
ATOM 1578 C CA . GLN A 1 201 ? -18.378 -8.457 11.349 1.00 98.44 201 GLN A CA 1
ATOM 1579 C C . GLN A 1 201 ? -18.168 -7.347 10.309 1.00 98.44 201 GLN A C 1
ATOM 1581 O O . GLN A 1 201 ? -18.452 -7.578 9.137 1.00 98.44 201 GLN A O 1
ATOM 1586 N N . ALA A 1 202 ? -17.605 -6.198 10.696 1.00 98.25 202 ALA A N 1
ATOM 1587 C CA . ALA A 1 202 ? -17.325 -5.101 9.768 1.00 98.25 202 ALA A CA 1
ATOM 1588 C C . ALA A 1 202 ? -16.359 -5.519 8.641 1.00 98.25 202 ALA A C 1
ATOM 1590 O O . ALA A 1 202 ? -16.591 -5.199 7.476 1.00 98.25 202 ALA A O 1
ATOM 1591 N N . CYS A 1 203 ? -15.321 -6.308 8.949 1.00 98.44 203 CYS A N 1
ATOM 1592 C CA . CYS A 1 203 ? -14.449 -6.887 7.921 1.00 98.44 203 CYS A CA 1
ATOM 1593 C C . CYS A 1 203 ? -15.212 -7.830 6.978 1.00 98.44 203 CYS A C 1
ATOM 1595 O O . CYS A 1 203 ? -14.991 -7.805 5.769 1.00 98.44 203 CYS A O 1
ATOM 1597 N N . SER A 1 204 ? -16.112 -8.661 7.514 1.00 97.81 204 SER A N 1
ATOM 1598 C CA . SER A 1 204 ? -16.918 -9.584 6.707 1.00 97.81 204 SER A CA 1
ATOM 1599 C C . SER A 1 204 ? -17.895 -8.850 5.788 1.00 97.81 204 SER A C 1
ATOM 1601 O O . SER A 1 204 ? -18.044 -9.242 4.635 1.00 97.81 204 SER A O 1
ATOM 1603 N N . GLU A 1 205 ? -18.559 -7.803 6.281 1.00 97.94 205 GLU A N 1
ATOM 1604 C CA . GLU A 1 205 ? -19.500 -6.983 5.505 1.00 97.94 205 GLU A CA 1
ATOM 1605 C C . GLU A 1 205 ? -18.791 -6.219 4.381 1.00 97.94 205 GLU A C 1
ATOM 1607 O O . GLU A 1 205 ? -19.340 -6.080 3.290 1.00 97.94 205 GLU A O 1
ATOM 1612 N N . ALA A 1 206 ? -17.542 -5.806 4.613 1.00 97.38 206 ALA A N 1
ATOM 1613 C CA . ALA A 1 206 ? -16.680 -5.191 3.608 1.00 97.38 206 ALA A CA 1
ATOM 1614 C C . ALA A 1 206 ? -15.978 -6.205 2.676 1.00 97.38 206 ALA A C 1
ATOM 1616 O O . ALA A 1 206 ? -15.242 -5.793 1.781 1.00 97.38 206 ALA A O 1
ATOM 1617 N N . ASN A 1 207 ? -16.193 -7.516 2.861 1.00 97.88 207 ASN A N 1
ATOM 1618 C CA . ASN A 1 207 ? -15.529 -8.594 2.117 1.00 97.88 207 ASN A CA 1
ATOM 1619 C C . ASN A 1 207 ? -13.983 -8.541 2.198 1.00 97.88 207 ASN A C 1
ATOM 1621 O O . ASN A 1 207 ? -13.288 -8.667 1.189 1.00 97.88 207 ASN A O 1
ATOM 1625 N N . LEU A 1 208 ? -13.448 -8.359 3.413 1.00 98.31 208 LEU A N 1
ATOM 1626 C CA . LEU A 1 208 ? -12.013 -8.233 3.714 1.00 98.31 208 LEU A CA 1
ATOM 1627 C C . LEU A 1 208 ? -11.506 -9.411 4.585 1.00 98.31 208 LEU A C 1
ATOM 1629 O O . LEU A 1 208 ? -11.322 -9.258 5.801 1.00 98.31 208 LEU A O 1
ATOM 1633 N N . PRO A 1 209 ? -11.329 -10.620 4.014 1.00 98.12 209 PRO A N 1
ATOM 1634 C CA . PRO A 1 209 ? -10.942 -11.817 4.767 1.00 98.12 209 PRO A CA 1
ATOM 1635 C C . PRO A 1 209 ? -9.519 -11.786 5.362 1.00 98.12 209 PRO A C 1
ATOM 1637 O O . PRO A 1 209 ? -9.326 -12.270 6.475 1.00 98.12 209 PRO A O 1
ATOM 1640 N N . ILE A 1 210 ? -8.530 -11.200 4.685 1.00 97.75 210 ILE A N 1
ATOM 1641 C CA . ILE A 1 210 ? -7.144 -11.053 5.171 1.00 97.75 210 ILE A CA 1
ATOM 1642 C C . ILE A 1 210 ? -7.115 -10.073 6.351 1.00 97.75 210 ILE A C 1
ATOM 1644 O O . ILE A 1 210 ? -6.473 -10.330 7.375 1.00 97.75 210 ILE A O 1
ATOM 1648 N N . MET A 1 211 ? -7.857 -8.965 6.272 1.00 97.62 211 MET A N 1
ATOM 1649 C CA . MET A 1 211 ? -8.021 -8.062 7.411 1.00 97.62 211 MET A CA 1
ATOM 1650 C C . MET A 1 211 ? -8.721 -8.757 8.584 1.00 97.62 211 MET A C 1
ATOM 1652 O O . MET A 1 211 ? -8.288 -8.601 9.727 1.00 97.62 211 MET A O 1
ATOM 1656 N N . ALA A 1 212 ? -9.746 -9.574 8.326 1.00 98.12 212 ALA A N 1
ATOM 1657 C CA . ALA A 1 212 ? -10.403 -10.374 9.358 1.00 98.12 212 ALA A CA 1
ATOM 1658 C C . ALA A 1 212 ? -9.424 -11.345 10.054 1.00 98.12 212 ALA A C 1
ATOM 1660 O O . ALA A 1 212 ? -9.454 -11.484 11.280 1.00 98.12 212 ALA A O 1
ATOM 1661 N N . GLU A 1 213 ? -8.516 -11.983 9.311 1.00 97.38 213 GLU A N 1
ATOM 1662 C CA . GLU A 1 213 ? -7.440 -12.807 9.880 1.00 97.38 213 GLU A CA 1
ATOM 1663 C C . GLU A 1 213 ? -6.483 -11.987 10.751 1.00 97.38 213 GLU A C 1
ATOM 1665 O O . GLU A 1 213 ? -6.122 -12.412 11.853 1.00 97.38 213 GLU A O 1
ATOM 1670 N N . ARG A 1 214 ? -6.124 -10.775 10.316 1.00 96.56 214 ARG A N 1
ATOM 1671 C CA . ARG A 1 214 ? -5.310 -9.862 11.126 1.00 96.56 214 ARG A CA 1
ATOM 1672 C C . ARG A 1 214 ? -6.001 -9.487 12.434 1.00 96.56 214 ARG A C 1
ATOM 1674 O O . ARG A 1 214 ? -5.372 -9.536 13.490 1.00 96.56 214 ARG A O 1
ATOM 1681 N N . VAL A 1 215 ? -7.291 -9.161 12.391 1.00 97.69 215 VAL A N 1
ATOM 1682 C CA . VAL A 1 215 ? -8.103 -8.877 13.585 1.00 97.69 215 VAL A CA 1
ATOM 1683 C C . VAL A 1 215 ? -8.083 -10.077 14.541 1.00 97.69 215 VAL A C 1
ATOM 1685 O O . VAL A 1 215 ? -7.884 -9.905 15.743 1.00 97.69 215 VAL A O 1
ATOM 1688 N N . ARG A 1 216 ? -8.175 -11.314 14.037 1.00 97.06 216 ARG A N 1
ATOM 1689 C CA . ARG A 1 216 ? -8.032 -12.524 14.874 1.00 97.06 216 ARG A CA 1
ATOM 1690 C C . ARG A 1 216 ? -6.646 -12.649 15.511 1.00 97.06 216 ARG A C 1
ATOM 1692 O O . ARG A 1 216 ? -6.554 -13.016 16.685 1.00 97.06 216 ARG A O 1
ATOM 1699 N N . ALA A 1 217 ? -5.579 -12.333 14.779 1.00 95.62 217 ALA A N 1
ATOM 1700 C CA . ALA A 1 217 ? -4.217 -12.349 15.317 1.00 95.62 217 ALA A CA 1
ATOM 1701 C C . ALA A 1 217 ? -4.044 -11.321 16.451 1.00 95.62 217 ALA A C 1
ATOM 1703 O O . ALA A 1 217 ? -3.535 -11.658 17.523 1.00 95.62 217 ALA A O 1
ATOM 1704 N N . ILE A 1 218 ? -4.558 -10.101 16.259 1.00 95.75 218 ILE A N 1
ATOM 1705 C CA . ILE A 1 218 ? -4.585 -9.041 17.280 1.00 95.75 218 ILE A CA 1
ATOM 1706 C C . ILE A 1 218 ? -5.375 -9.488 18.517 1.00 95.75 218 ILE A C 1
ATOM 1708 O O . ILE A 1 218 ? -4.891 -9.377 19.643 1.00 95.75 218 ILE A O 1
ATOM 1712 N N . HIS A 1 219 ? -6.571 -10.047 18.329 1.00 96.06 219 HIS A N 1
ATOM 1713 C CA . HIS A 1 219 ? -7.401 -10.522 19.437 1.00 96.06 219 HIS A CA 1
ATOM 1714 C C . HIS A 1 219 ? -6.728 -11.648 20.237 1.00 96.06 219 HIS A C 1
ATOM 1716 O O . HIS A 1 219 ? -6.757 -11.657 21.471 1.00 96.06 219 HIS A O 1
ATOM 1722 N N . THR A 1 220 ? -6.065 -12.577 19.542 1.00 94.62 220 THR A N 1
ATOM 1723 C CA . THR A 1 220 ? -5.287 -13.653 20.174 1.00 94.62 220 THR A CA 1
ATOM 1724 C C . THR A 1 220 ? -4.211 -13.078 21.091 1.00 94.62 220 THR A C 1
ATOM 1726 O O . THR A 1 220 ? -4.054 -13.542 22.220 1.00 94.62 220 THR A O 1
ATOM 1729 N N . ARG A 1 221 ? -3.521 -12.013 20.664 1.00 93.12 221 ARG A N 1
ATOM 1730 C CA . ARG A 1 221 ? -2.540 -11.312 21.500 1.00 93.12 221 ARG A CA 1
ATOM 1731 C C . ARG A 1 221 ? -3.162 -10.760 22.783 1.00 93.12 221 ARG A C 1
ATOM 1733 O O . ARG A 1 221 ? -2.619 -11.015 23.855 1.00 93.12 221 ARG A O 1
ATOM 1740 N N . PHE A 1 222 ? -4.293 -10.059 22.698 1.00 93.88 222 PHE A N 1
ATOM 1741 C CA . PHE A 1 222 ? -4.983 -9.534 23.885 1.00 93.88 222 PHE A CA 1
ATOM 1742 C C . PHE A 1 222 ? -5.463 -10.645 24.828 1.00 93.88 222 PHE A C 1
ATOM 1744 O O . PHE A 1 222 ? -5.411 -10.481 26.045 1.00 93.88 222 PHE A O 1
ATOM 1751 N N . THR A 1 223 ? -5.874 -11.790 24.277 1.00 92.75 223 THR A N 1
ATOM 1752 C CA . THR A 1 223 ? -6.314 -12.954 25.060 1.00 92.75 223 THR A CA 1
ATOM 1753 C C . THR A 1 223 ? -5.152 -13.606 25.814 1.00 92.75 223 THR A C 1
ATOM 1755 O O . THR A 1 223 ? -5.279 -13.933 26.991 1.00 92.75 223 THR A O 1
ATOM 1758 N N . VAL A 1 224 ? -4.005 -13.788 25.151 1.00 91.94 224 VAL A N 1
ATOM 1759 C CA . VAL A 1 224 ? -2.809 -14.406 25.751 1.00 91.94 224 VAL A CA 1
ATOM 1760 C C . VAL A 1 224 ? -2.087 -13.443 26.697 1.00 91.94 224 VAL A C 1
ATOM 1762 O O . VAL A 1 224 ? -1.492 -13.877 27.681 1.00 91.94 224 VAL A O 1
ATOM 1765 N N . GLN A 1 225 ? -2.151 -12.137 26.429 1.00 89.81 225 GLN A N 1
ATOM 1766 C CA . GLN A 1 225 ? -1.525 -11.090 27.238 1.00 89.81 225 GLN A CA 1
ATOM 1767 C C . GLN A 1 225 ? -2.554 -10.021 27.653 1.00 89.81 225 GLN A C 1
ATOM 1769 O O . GLN A 1 225 ? -2.534 -8.905 27.117 1.00 89.81 225 GLN A O 1
ATOM 1774 N N . PRO A 1 226 ? -3.449 -10.319 28.617 1.00 88.88 226 PRO A N 1
ATOM 1775 C CA . PRO A 1 226 ? -4.451 -9.362 29.081 1.00 88.88 226 PRO A CA 1
ATOM 1776 C C . PRO A 1 226 ? -3.817 -8.073 29.618 1.00 88.88 226 PRO A C 1
ATOM 1778 O O . PRO A 1 226 ? -2.846 -8.110 30.374 1.00 88.88 226 PRO A O 1
ATOM 1781 N N . GLY A 1 227 ? -4.363 -6.920 29.227 1.00 87.75 227 GLY A N 1
ATOM 1782 C CA . GLY A 1 227 ? -3.839 -5.601 29.609 1.00 87.75 227 GLY A CA 1
ATOM 1783 C C . GLY A 1 227 ? -2.593 -5.154 28.835 1.00 87.75 227 GLY A C 1
ATOM 1784 O O . GLY A 1 227 ? -2.097 -4.050 29.075 1.00 87.75 227 GLY A O 1
ATOM 1785 N N . SER A 1 228 ? -2.091 -5.972 27.902 1.00 89.00 228 SER A N 1
ATOM 1786 C CA . SER A 1 228 ? -1.062 -5.532 26.961 1.00 89.00 228 SER A CA 1
ATOM 1787 C C . SER A 1 228 ? -1.608 -4.462 26.013 1.00 89.00 228 SER A C 1
ATOM 1789 O O . SER A 1 228 ? -2.805 -4.389 25.742 1.00 89.00 228 SER A O 1
ATOM 1791 N N . LYS A 1 229 ? -0.708 -3.618 25.510 1.00 90.94 229 LYS A N 1
ATOM 1792 C CA . LYS A 1 229 ? -0.992 -2.694 24.410 1.00 90.94 229 LYS A CA 1
ATOM 1793 C C . LYS A 1 229 ? -0.422 -3.267 23.120 1.00 90.94 229 LYS A C 1
ATOM 1795 O O . LYS A 1 229 ? 0.554 -4.028 23.148 1.00 90.94 229 LYS A O 1
ATOM 1800 N N . LEU A 1 230 ? -1.000 -2.869 21.992 1.00 91.81 230 LEU A N 1
ATOM 1801 C CA . LEU A 1 230 ? -0.370 -3.122 20.704 1.00 91.81 230 LEU A CA 1
ATOM 1802 C C . LEU A 1 230 ? 0.981 -2.395 20.620 1.00 91.81 230 LEU A C 1
ATOM 1804 O O . LEU A 1 230 ? 1.117 -1.301 21.181 1.00 91.81 230 LEU A O 1
ATOM 1808 N N . PRO A 1 231 ? 1.988 -2.996 19.961 1.00 91.25 231 PRO A N 1
ATOM 1809 C CA . PRO A 1 231 ? 3.256 -2.328 19.695 1.00 91.25 231 PRO A CA 1
ATOM 1810 C C . PRO A 1 231 ? 3.046 -0.992 18.976 1.00 91.25 231 PRO A C 1
ATOM 1812 O O . PRO A 1 231 ? 2.123 -0.846 18.175 1.00 91.25 231 PRO A O 1
ATOM 1815 N N . SER A 1 232 ? 3.914 -0.011 19.227 1.00 87.56 232 SER A N 1
ATOM 1816 C CA . SER A 1 232 ? 3.822 1.306 18.579 1.00 87.56 232 SER A CA 1
ATOM 1817 C C . SER A 1 232 ? 3.976 1.233 17.058 1.00 87.56 232 SER A C 1
ATOM 1819 O O . SER A 1 232 ? 3.430 2.076 16.354 1.00 87.56 232 SER A O 1
ATOM 1821 N N . ASN A 1 233 ? 4.672 0.210 16.560 1.00 91.12 233 ASN A N 1
ATOM 1822 C CA . ASN A 1 233 ? 4.863 -0.074 15.142 1.00 91.12 233 ASN A CA 1
ATOM 1823 C C . ASN A 1 233 ? 3.853 -1.094 14.576 1.00 91.12 233 ASN A C 1
ATOM 1825 O O . ASN A 1 233 ? 4.044 -1.547 13.453 1.00 91.12 233 ASN A O 1
ATOM 1829 N N . GLU A 1 234 ? 2.776 -1.444 15.301 1.00 94.25 234 GLU A N 1
ATOM 1830 C CA . GLU A 1 234 ? 1.773 -2.439 14.864 1.00 94.25 234 GLU A CA 1
ATOM 1831 C C . GLU A 1 234 ? 1.320 -2.226 13.421 1.00 94.25 234 GLU A C 1
ATOM 1833 O O . GLU A 1 234 ? 1.183 -3.188 12.673 1.00 94.25 234 GLU A O 1
ATOM 1838 N N . MET A 1 235 ? 1.155 -0.966 13.027 1.00 93.00 235 MET A N 1
ATOM 1839 C CA . MET A 1 235 ? 0.688 -0.557 11.709 1.00 93.00 235 MET A CA 1
ATOM 1840 C C . MET A 1 235 ? 1.484 -1.163 10.554 1.00 93.00 235 MET A C 1
ATOM 1842 O O . MET A 1 235 ? 0.899 -1.540 9.539 1.00 93.00 235 MET A O 1
ATOM 1846 N N . VAL A 1 236 ? 2.794 -1.313 10.741 1.00 93.38 236 VAL A N 1
ATOM 1847 C CA . VAL A 1 236 ? 3.708 -1.877 9.744 1.00 93.38 236 VAL A CA 1
ATOM 1848 C C . VAL A 1 236 ? 4.116 -3.313 10.071 1.00 93.38 236 VAL A C 1
ATOM 1850 O O . VAL A 1 236 ? 4.831 -3.930 9.296 1.00 93.38 236 VAL A O 1
ATOM 1853 N N . MET A 1 237 ? 3.656 -3.887 11.188 1.00 93.00 237 MET A N 1
ATOM 1854 C CA . MET A 1 237 ? 4.000 -5.261 11.561 1.00 93.00 237 MET A CA 1
ATOM 1855 C C . MET A 1 237 ? 3.246 -6.291 10.705 1.00 93.00 237 MET A C 1
ATOM 1857 O O . MET A 1 237 ? 2.007 -6.234 10.627 1.00 93.00 237 MET A O 1
ATOM 1861 N N . PRO A 1 238 ? 3.937 -7.296 10.138 1.00 91.38 238 PRO A N 1
ATOM 1862 C CA . PRO A 1 238 ? 3.300 -8.449 9.513 1.00 91.38 238 PRO A CA 1
ATOM 1863 C C . PRO A 1 238 ? 2.357 -9.185 10.473 1.00 91.38 238 PRO A C 1
ATOM 1865 O O . PRO A 1 238 ? 2.583 -9.249 11.681 1.00 91.38 238 PRO A O 1
ATOM 1868 N N . THR A 1 239 ? 1.293 -9.793 9.941 1.00 90.06 239 THR A N 1
ATOM 1869 C CA . THR A 1 239 ? 0.264 -10.456 10.765 1.00 90.06 239 THR A CA 1
ATOM 1870 C C . THR A 1 239 ? 0.826 -11.572 11.652 1.00 90.06 239 THR A C 1
ATOM 1872 O O . THR A 1 239 ? 0.403 -11.713 12.798 1.00 90.06 239 THR A O 1
ATOM 1875 N N . HIS A 1 240 ? 1.804 -12.338 11.163 1.00 88.50 240 HIS A N 1
ATOM 1876 C CA . HIS A 1 240 ? 2.412 -13.430 11.927 1.00 88.50 240 HIS A CA 1
ATOM 1877 C C . HIS A 1 240 ? 3.230 -12.935 13.134 1.00 88.50 240 HIS A C 1
ATOM 1879 O O . HIS A 1 240 ? 3.353 -13.656 14.120 1.00 88.50 240 HIS A O 1
ATOM 1885 N N . GLU A 1 241 ? 3.734 -11.697 13.106 1.00 89.75 241 GLU A N 1
ATOM 1886 C CA . GLU A 1 241 ? 4.469 -11.098 14.229 1.00 89.75 241 GLU A CA 1
ATOM 1887 C C . GLU A 1 241 ? 3.551 -10.562 15.336 1.00 89.75 241 GLU A C 1
ATOM 1889 O O . GLU A 1 241 ? 3.999 -10.301 16.455 1.00 89.75 241 GLU A O 1
ATOM 1894 N N . LEU A 1 242 ? 2.255 -10.404 15.051 1.00 87.00 242 LEU A N 1
ATOM 1895 C CA . LEU A 1 242 ? 1.268 -10.012 16.058 1.00 87.00 242 LEU A CA 1
ATOM 1896 C C . LEU A 1 242 ? 0.909 -11.164 16.993 1.00 87.00 242 LEU A C 1
ATOM 1898 O O . LEU A 1 242 ? 0.484 -10.923 18.128 1.00 87.00 242 LEU A O 1
ATOM 1902 N N . MET A 1 243 ? 1.103 -12.402 16.537 1.00 84.44 243 MET A N 1
ATOM 1903 C CA . MET A 1 243 ? 0.842 -13.584 17.340 1.00 84.44 243 MET A CA 1
ATOM 1904 C C . MET A 1 243 ? 1.913 -13.729 18.433 1.00 84.44 243 MET A C 1
ATOM 1906 O O . MET A 1 243 ? 3.108 -13.590 18.162 1.00 84.44 243 MET A O 1
ATOM 1910 N N . PRO A 1 244 ? 1.518 -13.997 19.689 1.00 75.62 244 PRO A N 1
ATOM 1911 C CA . PRO A 1 244 ? 2.477 -14.269 20.749 1.00 75.62 244 PRO A CA 1
ATOM 1912 C C . PRO A 1 244 ? 3.306 -15.509 20.391 1.00 75.62 244 PRO A C 1
ATOM 1914 O O . PRO A 1 244 ? 2.756 -16.532 19.985 1.00 75.62 244 PRO A O 1
ATOM 1917 N N . ARG A 1 245 ? 4.632 -15.416 20.550 1.00 73.62 245 ARG A N 1
ATOM 1918 C CA . ARG A 1 245 ? 5.520 -16.582 20.460 1.00 73.62 245 ARG A CA 1
ATOM 1919 C C . ARG A 1 245 ? 5.180 -17.505 21.635 1.00 73.62 245 ARG A C 1
ATOM 1921 O O . ARG A 1 245 ? 5.352 -17.091 22.781 1.00 73.62 245 ARG A O 1
ATOM 1928 N N . VAL A 1 246 ? 4.623 -18.677 21.331 1.00 61.06 246 VAL A N 1
ATOM 1929 C CA . VAL A 1 246 ? 4.348 -19.753 22.301 1.00 61.06 246 VAL A CA 1
ATOM 1930 C C . VAL A 1 246 ? 5.653 -20.428 22.696 1.00 61.06 246 VAL A C 1
ATOM 1932 O O . VAL A 1 246 ? 6.488 -20.644 21.788 1.00 61.06 246 VAL A O 1
#

Radius of gyration: 19.87 Å; chains: 1; bounding box: 54×39×60 Å

Sequence (246 aa):
MANAATAEQERLITQARDCGDRDALARLALDALASDCTDEEHLAWVSSVVYEEDLVEALDVIAGFLDHFPESRKGVRVYLADLYAQQGQLDKATLEARAYLAHVHGSGGLEEACQDPLMANWVLQAMQLLSSAYTAAGARTYSQRVFTHAISLSDDAAWTLTFEQGIQDIERELHAFDCREVDYYWRSFMERGDNFEKVLQACSEANLPIMAERVRAIHTRFTVQPGSKLPSNEMVMPTHELMPRV

Foldseek 3Di:
DPDPVLVVLVVQLVVCVVVVVLVSNLVSLVVCLVDPDLDLVSLLVSLVSCLVSVHPCSLVSLVSSCVSVVLDLRLSLLSNLVVCVVVVVLLSSLQSLLSNQLSVCVPPHLLVLLVDVNSLVSNLSSLQSNCRLCVLLLLLVVNLVSLVVNLVSDPDPVSVVVSVVSNVVSVVQCVDPVSVVSNVLNVCCQAFNPNLVSSLVSCVVSVNVSVSLLSVLQNQLCVVPPPDHDDPCNSSDNSVVSHDDD